Protein AF-0000000065871573 (afdb_homodimer)

Nearest PDB structures (foldseek):
  6hde-assembly1_A  TM=9.403E-01  e=5.124E-16  Escherichia coli K-12
  6hde-assembly1_B  TM=9.091E-01  e=3.292E-16  Escherichia coli K-12
  6hde-assembly1_C  TM=9.419E-01  e=2.158E-15  Escherichia coli K-12
  4lhr-assembly1_A  TM=9.649E-01  e=9.088E-15  Burkholderia thailandensis E264
  1rnj-assembly1_A  TM=9.183E-01  e=3.007E-15  Escherichia coli

Structure (mmCIF, N/CA/C/O backbone):
data_AF-0000000065871573-model_v1
#
loop_
_entity.id
_entity.type
_entity.pdbx_description
1 polymer "Deoxyuridine 5'-triphosphate nucleotidohydrolase"
#
loop_
_atom_site.group_PDB
_atom_site.id
_atom_site.type_symbol
_atom_site.label_atom_id
_atom_site.label_alt_id
_atom_site.label_comp_id
_atom_site.label_asym_id
_atom_site.label_entity_id
_atom_site.label_seq_id
_atom_site.pdbx_PDB_ins_code
_atom_site.Cartn_x
_atom_site.Cartn_y
_atom_site.Cartn_z
_atom_site.occupancy
_atom_site.B_iso_or_equiv
_atom_site.auth_seq_id
_atom_site.auth_comp_id
_atom_site.auth_asym_id
_atom_site.auth_atom_id
_atom_site.pdbx_PDB_model_num
ATOM 1 N N . MET A 1 1 ? 20.734 -1.243 -9.523 1 60.12 1 MET A N 1
ATOM 2 C CA . MET A 1 1 ? 19.328 -1.447 -9.195 1 60.12 1 MET A CA 1
ATOM 3 C C . MET A 1 1 ? 19.094 -2.85 -8.641 1 60.12 1 MET A C 1
ATOM 5 O O . MET A 1 1 ? 19.734 -3.807 -9.078 1 60.12 1 MET A O 1
ATOM 9 N N . ASN A 1 2 ? 18.719 -3.055 -7.324 1 80.81 2 ASN A N 1
ATOM 10 C CA . ASN A 1 2 ? 18.766 -4.352 -6.66 1 80.81 2 ASN A CA 1
ATOM 11 C C . ASN A 1 2 ? 17.594 -5.238 -7.082 1 80.81 2 ASN A C 1
ATOM 13 O O . ASN A 1 2 ? 16.453 -4.973 -6.727 1 80.81 2 ASN A O 1
ATOM 17 N N . SER A 1 3 ? 17.859 -6.078 -8.148 1 90.5 3 SER A N 1
ATOM 18 C CA . SER A 1 3 ? 16.906 -7.074 -8.617 1 90.5 3 SER A CA 1
ATOM 19 C C . SER A 1 3 ? 17.031 -8.375 -7.836 1 90.5 3 SER A C 1
ATOM 21 O O . SER A 1 3 ? 18.094 -8.672 -7.285 1 90.5 3 SER A O 1
ATOM 23 N N . ILE A 1 4 ? 15.938 -9.07 -7.754 1 92.31 4 ILE A N 1
ATOM 24 C CA . ILE A 1 4 ? 15.938 -10.375 -7.102 1 92.31 4 ILE A CA 1
ATOM 25 C C . ILE A 1 4 ? 15.242 -11.398 -7.992 1 92.31 4 ILE A C 1
ATOM 27 O O . ILE A 1 4 ? 14.328 -11.055 -8.75 1 92.31 4 ILE A O 1
ATOM 31 N N . LYS A 1 5 ? 15.648 -12.602 -7.875 1 93 5 LYS A N 1
ATOM 32 C CA . LYS A 1 5 ? 14.984 -13.695 -8.578 1 93 5 LYS A CA 1
ATOM 33 C C . LYS A 1 5 ? 13.82 -14.25 -7.762 1 93 5 LYS A C 1
ATOM 35 O O . LYS A 1 5 ? 13.984 -14.57 -6.582 1 93 5 LYS A O 1
ATOM 40 N N . VAL A 1 6 ? 12.711 -14.305 -8.375 1 93.94 6 VAL A N 1
ATOM 41 C CA . VAL A 1 6 ? 11.523 -14.852 -7.727 1 93.94 6 VAL A CA 1
ATOM 42 C C . VAL A 1 6 ? 10.961 -16 -8.562 1 93.94 6 VAL A C 1
ATOM 44 O O . VAL A 1 6 ? 10.641 -15.82 -9.742 1 93.94 6 VAL A O 1
ATOM 47 N N . LYS A 1 7 ? 10.852 -17.125 -7.918 1 93.25 7 LYS A N 1
ATOM 48 C CA . LYS A 1 7 ? 10.188 -18.25 -8.578 1 93.25 7 LYS A CA 1
ATOM 49 C C . LYS A 1 7 ? 8.672 -18.141 -8.445 1 93.25 7 LYS A C 1
ATOM 51 O O . LYS A 1 7 ? 8.156 -17.797 -7.387 1 93.25 7 LYS A O 1
ATOM 56 N N . ILE A 1 8 ? 8.008 -18.438 -9.555 1 92.25 8 ILE A N 1
ATOM 57 C CA . ILE A 1 8 ? 6.551 -18.391 -9.562 1 92.25 8 ILE A CA 1
ATOM 58 C C . ILE A 1 8 ? 5.988 -19.719 -10.055 1 92.25 8 ILE A C 1
ATOM 60 O O . ILE A 1 8 ? 6.516 -20.297 -11.008 1 92.25 8 ILE A O 1
ATOM 64 N N . ALA A 1 9 ? 5.035 -20.156 -9.352 1 88.62 9 ALA A N 1
ATOM 65 C CA . ALA A 1 9 ? 4.285 -21.328 -9.789 1 88.62 9 ALA A CA 1
ATOM 66 C C . ALA A 1 9 ? 2.801 -21 -9.938 1 88.62 9 ALA A C 1
ATOM 68 O O . ALA A 1 9 ? 2.23 -20.281 -9.117 1 88.62 9 ALA A O 1
ATOM 69 N N . TYR A 1 10 ? 2.242 -21.547 -10.984 1 86.69 10 TYR A N 1
ATOM 70 C CA . TYR A 1 10 ? 0.801 -21.438 -11.18 1 86.69 10 TYR A CA 1
ATOM 71 C C . TYR A 1 10 ? 0.068 -22.547 -10.445 1 86.69 10 TYR A C 1
ATOM 73 O O . TYR A 1 10 ? 0.388 -23.734 -10.617 1 86.69 10 TYR A O 1
ATOM 81 N N . VAL A 1 11 ? -0.836 -22.125 -9.688 1 84.62 11 VAL A N 1
ATOM 82 C CA . VAL A 1 11 ? -1.558 -23.109 -8.891 1 84.62 11 VAL A CA 1
ATOM 83 C C . VAL A 1 11 ? -2.766 -23.625 -9.664 1 84.62 11 VAL A C 1
ATOM 85 O O . VAL A 1 11 ? -3.211 -24.75 -9.461 1 84.62 11 VAL A O 1
ATOM 88 N N . ARG A 1 12 ? -3.262 -22.734 -10.477 1 80.56 12 ARG A N 1
ATOM 89 C CA . ARG A 1 12 ? -4.383 -23.156 -11.312 1 80.56 12 ARG A CA 1
ATOM 90 C C . ARG A 1 12 ? -3.893 -23.781 -12.617 1 80.56 12 ARG A C 1
ATOM 92 O O . ARG A 1 12 ? -3.352 -23.078 -13.477 1 80.56 12 ARG A O 1
ATOM 99 N N . LYS A 1 13 ? -4.133 -24.984 -12.82 1 76.56 13 LYS A N 1
ATOM 100 C CA . LYS A 1 13 ? -3.643 -25.734 -13.977 1 76.56 13 LYS A CA 1
ATOM 101 C C . LYS A 1 13 ? -4.602 -25.609 -15.156 1 76.56 13 LYS A C 1
ATOM 103 O O . LYS A 1 13 ? -4.234 -25.891 -16.297 1 76.56 13 LYS A O 1
ATOM 108 N N . ASP A 1 14 ? -5.75 -25.156 -14.914 1 80.69 14 ASP A N 1
ATOM 109 C CA . ASP A 1 14 ? -6.777 -25.094 -15.945 1 80.69 14 ASP A CA 1
ATOM 110 C C . ASP A 1 14 ? -6.723 -23.75 -16.688 1 80.69 14 ASP A C 1
ATOM 112 O O . ASP A 1 14 ? -7.422 -23.562 -17.688 1 80.69 14 ASP A O 1
ATOM 116 N N . LYS A 1 15 ? -5.926 -22.828 -16.234 1 78.19 15 LYS A N 1
ATOM 117 C CA . LYS A 1 15 ? -5.867 -21.5 -16.828 1 78.19 15 LYS A CA 1
ATOM 118 C C . LYS A 1 15 ? -4.449 -21.156 -17.281 1 78.19 15 LYS A C 1
ATOM 120 O O . LYS A 1 15 ? -3.479 -21.688 -16.75 1 78.19 15 LYS A O 1
ATOM 125 N N . ALA A 1 16 ? -4.414 -20.328 -18.344 1 73.25 16 ALA A N 1
ATOM 126 C CA . ALA A 1 16 ? -3.113 -19.875 -18.812 1 73.25 16 ALA A CA 1
ATOM 127 C C . ALA A 1 16 ? -2.447 -18.969 -17.781 1 73.25 16 ALA A C 1
ATOM 129 O O . ALA A 1 16 ? -3.102 -18.094 -17.203 1 73.25 16 ALA A O 1
ATOM 130 N N . PRO A 1 17 ? -1.223 -19.344 -17.547 1 66.44 17 PRO A N 1
ATOM 131 C CA . PRO A 1 17 ? -0.494 -18.531 -16.562 1 66.44 17 PRO A CA 1
ATOM 132 C C . PRO A 1 17 ? -0.313 -17.078 -17.016 1 66.44 17 PRO A C 1
ATOM 134 O O . PRO A 1 17 ? -0.102 -16.828 -18.203 1 66.44 17 PRO A O 1
ATOM 137 N N . LYS A 1 18 ? -0.723 -16.141 -16.188 1 75.81 18 LYS A N 1
ATOM 138 C CA . LYS A 1 18 ? -0.389 -14.742 -16.406 1 75.81 18 LYS A CA 1
ATOM 139 C C . LYS A 1 18 ? 0.657 -14.258 -15.414 1 75.81 18 LYS A C 1
ATOM 141 O O . LYS A 1 18 ? 0.362 -14.094 -14.227 1 75.81 18 LYS A O 1
ATOM 146 N N . LEU A 1 19 ? 1.911 -14.133 -15.898 1 82.12 19 LEU A N 1
ATOM 147 C CA . LEU A 1 19 ? 2.982 -13.672 -15.016 1 82.12 19 LEU A CA 1
ATOM 148 C C . LEU A 1 19 ? 2.764 -12.219 -14.602 1 82.12 19 LEU A C 1
ATOM 150 O O . LEU A 1 19 ? 2.334 -11.398 -15.414 1 82.12 19 LEU A O 1
ATOM 154 N N . PRO A 1 20 ? 3.016 -11.984 -13.383 1 88.06 20 PRO A N 1
ATOM 155 C CA . PRO A 1 20 ? 2.947 -10.57 -13 1 88.06 20 PRO A CA 1
ATOM 156 C C . PRO A 1 20 ? 3.926 -9.703 -13.781 1 88.06 20 PRO A C 1
ATOM 158 O O . PRO A 1 20 ? 5.02 -10.148 -14.125 1 88.06 20 PRO A O 1
ATOM 161 N N . GLN A 1 21 ? 3.477 -8.555 -14.102 1 85.94 21 GLN A N 1
ATOM 162 C CA . GLN A 1 21 ? 4.305 -7.637 -14.867 1 85.94 21 GLN A CA 1
ATOM 163 C C . GLN A 1 21 ? 4.316 -6.246 -14.234 1 85.94 21 GLN A C 1
ATOM 165 O O . GLN A 1 21 ? 3.301 -5.789 -13.711 1 85.94 21 GLN A O 1
ATOM 170 N N . TYR A 1 22 ? 5.527 -5.688 -14.422 1 92.5 22 TYR A N 1
ATOM 171 C CA . TYR A 1 22 ? 5.617 -4.273 -14.07 1 92.5 22 TYR A CA 1
ATOM 172 C C . TYR A 1 22 ? 5.004 -3.402 -15.156 1 92.5 22 TYR A C 1
ATOM 174 O O . TYR A 1 22 ? 5.312 -3.564 -16.344 1 92.5 22 TYR A O 1
ATOM 182 N N . ALA A 1 23 ? 4.164 -2.494 -14.719 1 90.56 23 ALA A N 1
ATOM 183 C CA . ALA A 1 23 ? 3.471 -1.658 -15.695 1 90.56 23 ALA A CA 1
ATOM 184 C C . ALA A 1 23 ? 4.43 -0.677 -16.359 1 90.56 23 ALA A C 1
ATOM 186 O O . ALA A 1 23 ? 4.242 -0.305 -17.516 1 90.56 23 ALA A O 1
ATOM 187 N N . THR A 1 24 ? 5.445 -0.166 -15.672 1 91.38 24 THR A N 1
ATOM 188 C CA . THR A 1 24 ? 6.445 0.775 -16.172 1 91.38 24 THR A CA 1
ATOM 189 C C . THR A 1 24 ? 7.82 0.457 -15.586 1 91.38 24 THR A C 1
ATOM 191 O O . THR A 1 24 ? 7.93 -0.255 -14.586 1 91.38 24 THR A O 1
ATOM 194 N N . PRO A 1 25 ? 8.859 0.921 -16.188 1 89.69 25 PRO A N 1
ATOM 195 C CA . PRO A 1 25 ? 10.219 0.661 -15.703 1 89.69 25 PRO A CA 1
ATOM 196 C C . PRO A 1 25 ? 10.445 1.188 -14.289 1 89.69 25 PRO A C 1
ATOM 198 O O . PRO A 1 25 ? 11.305 0.677 -13.562 1 89.69 25 PRO A O 1
ATOM 201 N N . GLY A 1 26 ? 9.695 2.17 -13.867 1 92.06 26 GLY A N 1
ATOM 202 C CA . GLY A 1 26 ? 9.883 2.764 -12.555 1 92.06 26 GLY A CA 1
ATOM 203 C C . GLY A 1 26 ? 8.867 2.273 -11.531 1 92.06 26 GLY A C 1
ATOM 204 O O . GLY A 1 26 ? 8.844 2.758 -10.398 1 92.06 26 GLY A O 1
ATOM 205 N N . ALA A 1 27 ? 8.062 1.302 -11.938 1 93.12 27 ALA A N 1
ATOM 206 C CA . ALA A 1 27 ? 7.051 0.79 -11.023 1 93.12 27 ALA A CA 1
ATOM 207 C C . ALA A 1 27 ? 7.691 0.122 -9.812 1 93.12 27 ALA A C 1
ATOM 209 O O . ALA A 1 27 ? 8.625 -0.671 -9.953 1 93.12 27 ALA A O 1
ATOM 210 N N . ALA A 1 28 ? 7.188 0.436 -8.672 1 92.94 28 ALA A N 1
ATOM 211 C CA . ALA A 1 28 ? 7.684 -0.165 -7.434 1 92.94 28 ALA A CA 1
ATOM 212 C C . ALA A 1 28 ? 7.164 -1.59 -7.27 1 92.94 28 ALA A C 1
ATOM 214 O O . ALA A 1 28 ? 7.812 -2.426 -6.641 1 92.94 28 ALA A O 1
ATOM 215 N N . GLY A 1 29 ? 5.9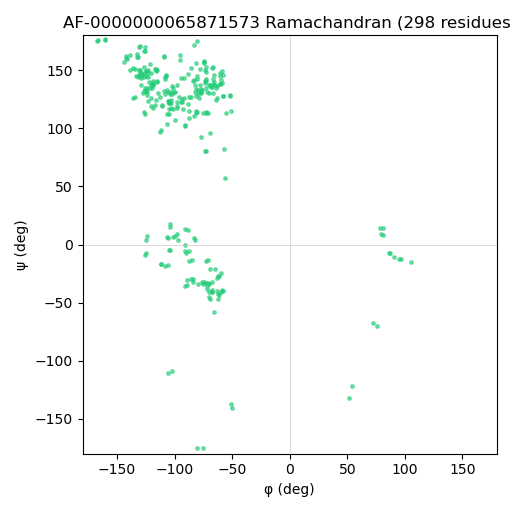77 -1.818 -7.773 1 94.38 29 GLY A N 1
ATOM 216 C CA . GLY A 1 29 ? 5.355 -3.121 -7.59 1 94.38 29 GLY A CA 1
ATOM 217 C C . GLY A 1 29 ? 4.809 -3.709 -8.875 1 94.38 29 GLY A C 1
ATOM 218 O O . GLY A 1 29 ? 4.73 -3.021 -9.898 1 94.38 29 GLY A O 1
ATOM 219 N N . VAL A 1 30 ? 4.426 -4.992 -8.797 1 95.12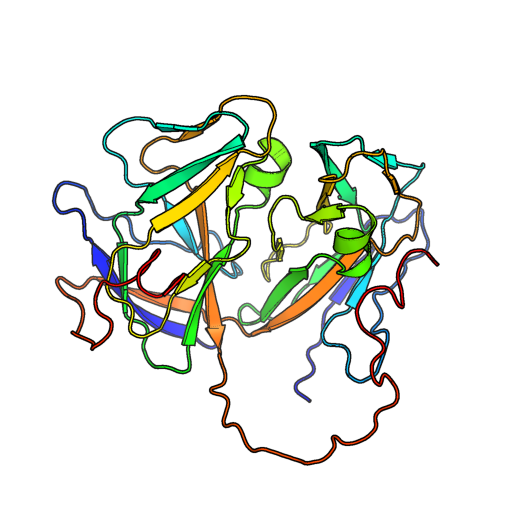 30 VAL A N 1
ATOM 220 C CA . VAL A 1 30 ? 3.814 -5.715 -9.906 1 95.12 30 VAL A CA 1
ATOM 221 C C . VAL A 1 30 ? 2.332 -5.941 -9.625 1 95.12 30 VAL A C 1
ATOM 223 O O . VAL A 1 30 ? 1.946 -6.219 -8.484 1 95.12 30 VAL A O 1
ATOM 226 N N . ASP A 1 31 ? 1.581 -5.875 -10.656 1 94.88 31 ASP A N 1
ATOM 227 C CA . ASP A 1 31 ? 0.141 -6.043 -10.492 1 94.88 31 ASP A CA 1
ATOM 228 C C . ASP A 1 31 ? -0.214 -7.504 -10.227 1 94.88 31 ASP A C 1
ATOM 230 O O . ASP A 1 31 ? 0.365 -8.406 -10.836 1 94.88 31 ASP A O 1
ATOM 234 N N . LEU A 1 32 ? -1.126 -7.707 -9.328 1 95.31 32 LEU A N 1
ATOM 235 C CA . LEU A 1 32 ? -1.752 -9.008 -9.094 1 95.31 32 LEU A CA 1
ATOM 236 C C . LEU A 1 32 ? -3.143 -9.055 -9.719 1 95.31 32 LEU A C 1
ATOM 238 O O . LEU A 1 32 ? -3.965 -8.164 -9.492 1 95.31 32 LEU A O 1
ATOM 242 N N . GLN A 1 33 ? -3.383 -10.07 -10.461 1 94.81 33 GLN A N 1
ATOM 243 C CA . GLN A 1 33 ? -4.648 -10.219 -11.172 1 94.81 33 GLN A CA 1
ATOM 244 C C . GLN A 1 33 ? -5.508 -11.312 -10.531 1 94.81 33 GLN A C 1
ATOM 246 O O . GLN A 1 33 ? -4.988 -12.328 -10.07 1 94.81 33 GLN A O 1
ATOM 251 N N . ALA A 1 34 ? -6.797 -11.07 -10.578 1 95.25 34 ALA A N 1
ATOM 252 C CA . ALA A 1 34 ? -7.742 -12.078 -10.109 1 95.25 34 ALA A CA 1
ATOM 253 C C . ALA A 1 34 ? -7.75 -13.297 -11.023 1 95.25 34 ALA A C 1
ATOM 255 O O . ALA A 1 34 ? -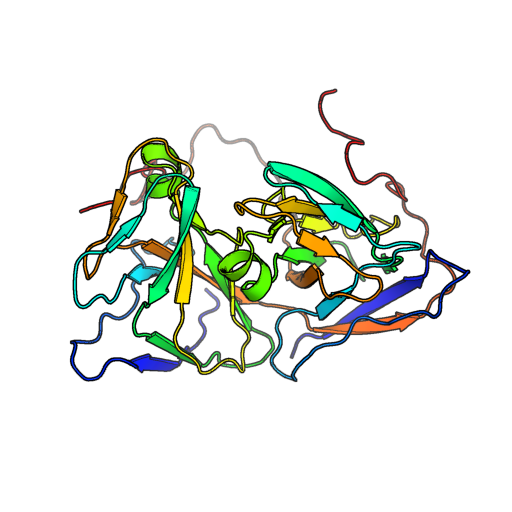7.695 -13.164 -12.25 1 95.25 34 ALA A O 1
ATOM 256 N N . SER A 1 35 ? -7.738 -14.406 -10.438 1 94.06 35 SER A N 1
ATOM 257 C CA . SER A 1 35 ? -7.961 -15.664 -11.141 1 94.06 35 SER A CA 1
ATOM 258 C C . SER A 1 35 ? -9.281 -16.297 -10.719 1 94.06 35 SER A C 1
ATOM 260 O O . SER A 1 35 ? -9.352 -17 -9.703 1 94.06 35 SER A O 1
ATOM 262 N N . LEU A 1 36 ? -10.281 -16.078 -11.531 1 94.31 36 LEU A N 1
ATOM 263 C CA . LEU A 1 36 ? -11.641 -16.453 -11.164 1 94.31 36 LEU A CA 1
ATOM 264 C C . LEU A 1 36 ? -12.289 -17.297 -12.258 1 94.31 36 LEU A C 1
ATOM 266 O O . LEU A 1 36 ? -12 -17.109 -13.438 1 94.31 36 LEU A O 1
ATOM 270 N N . ASP A 1 37 ? -13.156 -18.203 -11.797 1 94.31 37 ASP A N 1
ATOM 271 C CA . ASP A 1 37 ? -13.938 -19 -12.742 1 94.31 37 ASP A CA 1
ATOM 272 C C . ASP A 1 37 ? -15.211 -18.25 -13.156 1 94.31 37 ASP A C 1
ATOM 274 O O . ASP A 1 37 ? -15.734 -18.469 -14.25 1 94.31 37 ASP A O 1
ATOM 278 N N . GLN A 1 38 ? -15.727 -17.453 -12.328 1 95.56 38 GLN A N 1
ATOM 279 C CA . GLN A 1 38 ? -16.891 -16.625 -12.562 1 95.56 38 GLN A CA 1
ATOM 280 C C . GLN A 1 38 ? -16.734 -15.242 -11.922 1 95.56 38 GLN A C 1
ATOM 282 O O . GLN A 1 38 ? -15.891 -15.07 -11.031 1 95.56 38 GLN A O 1
ATOM 287 N N . GLU A 1 39 ? -17.531 -14.352 -12.445 1 97.5 39 GLU A N 1
ATOM 288 C CA . GLU A 1 39 ? -17.5 -13.016 -11.859 1 97.5 39 GLU A CA 1
ATOM 289 C C . GLU A 1 39 ? -17.828 -13.055 -10.375 1 97.5 39 GLU A C 1
ATOM 291 O O . GLU A 1 39 ? -18.625 -13.891 -9.93 1 97.5 39 GLU A O 1
ATOM 296 N N . LEU A 1 40 ? -17.188 -12.156 -9.648 1 97.62 40 LEU A N 1
ATOM 297 C CA . LEU A 1 40 ? -17.406 -12.062 -8.211 1 97.62 40 LEU A CA 1
ATOM 298 C C . LEU A 1 40 ? -17.922 -10.68 -7.828 1 97.62 40 LEU A C 1
ATOM 300 O O . LEU A 1 40 ? -17.266 -9.672 -8.109 1 97.62 40 LEU A O 1
ATOM 304 N N . THR A 1 41 ? -19.062 -10.617 -7.266 1 98.38 41 THR A N 1
ATOM 305 C CA . THR A 1 41 ? -19.609 -9.359 -6.77 1 98.38 41 THR A CA 1
ATOM 306 C C . THR A 1 41 ? -19.281 -9.172 -5.293 1 98.38 41 THR A C 1
ATOM 308 O O . THR A 1 41 ? -19.531 -10.07 -4.48 1 98.38 41 THR A O 1
ATOM 311 N N . ILE A 1 42 ? -18.672 -8.078 -4.984 1 98.06 42 ILE A N 1
ATOM 312 C CA . ILE A 1 42 ? -18.375 -7.727 -3.602 1 98.06 42 ILE A CA 1
ATOM 313 C C . ILE A 1 42 ? -19.328 -6.629 -3.127 1 98.06 42 ILE A C 1
ATOM 315 O O . ILE A 1 42 ? -19.234 -5.484 -3.58 1 98.06 42 ILE A O 1
ATOM 319 N N . GLU A 1 43 ? -20.219 -6.945 -2.182 1 98.12 43 GLU A N 1
ATOM 320 C CA . GLU A 1 43 ? -21.172 -5.977 -1.661 1 98.12 43 GLU A CA 1
ATOM 321 C C . GLU A 1 43 ? -20.5 -4.98 -0.723 1 98.12 43 GLU A C 1
ATOM 323 O O . GLU A 1 43 ? -19.438 -5.262 -0.168 1 98.12 43 GLU A O 1
ATOM 328 N N . PRO A 1 44 ? -21.156 -3.793 -0.592 1 96.81 44 PRO A N 1
ATOM 329 C CA . PRO A 1 44 ? -20.609 -2.852 0.392 1 96.81 44 PRO A CA 1
ATOM 330 C C . PRO A 1 44 ? -20.406 -3.486 1.766 1 96.81 44 PRO A C 1
ATOM 332 O O . PRO A 1 44 ? -21.312 -4.156 2.279 1 96.81 44 PRO A O 1
ATOM 335 N N . GLY A 1 45 ? -19.188 -3.318 2.297 1 96.06 45 GLY A N 1
ATOM 336 C CA . GLY A 1 45 ? -18.891 -3.836 3.621 1 96.06 45 GLY A CA 1
ATOM 337 C C . GLY A 1 45 ? -18.438 -5.285 3.607 1 96.06 45 GLY A C 1
ATOM 338 O O . GLY A 1 45 ? -18 -5.812 4.629 1 96.06 45 GLY A O 1
ATOM 339 N N . GLN A 1 46 ? -18.484 -5.965 2.529 1 97.5 46 GLN A N 1
ATOM 340 C CA . GLN A 1 46 ? -18.156 -7.383 2.428 1 97.5 46 GLN A CA 1
ATOM 341 C C . GLN A 1 46 ? -16.641 -7.59 2.283 1 97.5 46 GLN A C 1
ATOM 343 O O . GLN A 1 46 ? -15.977 -6.832 1.58 1 97.5 46 GLN A O 1
ATOM 348 N N . ILE A 1 47 ? -16.172 -8.594 2.912 1 96.69 47 ILE A N 1
ATOM 349 C CA . ILE A 1 47 ? -14.789 -9.039 2.768 1 96.69 47 ILE A CA 1
ATOM 350 C C . ILE A 1 47 ? -14.758 -10.359 1.996 1 96.69 47 ILE A C 1
ATOM 352 O O . ILE A 1 47 ? -15.508 -11.289 2.307 1 96.69 47 ILE A O 1
ATOM 356 N N . VAL A 1 48 ? -13.898 -10.414 1.017 1 96.69 48 VAL A N 1
ATOM 357 C CA . VAL A 1 48 ? -13.75 -11.641 0.235 1 96.69 48 VAL A CA 1
ATOM 358 C C . VAL A 1 48 ? -12.266 -11.93 0.016 1 96.69 48 VAL A C 1
ATOM 360 O O . VAL A 1 48 ? -11.445 -11.016 0.004 1 96.69 48 VAL A O 1
ATOM 363 N N . LYS A 1 49 ? -11.953 -13.195 -0.137 1 96.69 49 LYS A N 1
ATOM 364 C CA . LYS A 1 49 ? -10.625 -13.633 -0.564 1 96.69 49 LYS A CA 1
ATOM 365 C C . LYS A 1 49 ? -10.602 -13.93 -2.061 1 96.69 49 LYS A C 1
ATOM 367 O O . LYS A 1 49 ? -11.312 -14.82 -2.533 1 96.69 49 LYS A O 1
ATOM 372 N N . ILE A 1 50 ? -9.789 -13.156 -2.748 1 96.19 50 ILE A N 1
ATOM 373 C CA . ILE A 1 50 ? -9.711 -13.336 -4.191 1 96.19 50 ILE A CA 1
ATOM 374 C C . ILE A 1 50 ? -8.43 -14.086 -4.555 1 96.19 50 ILE A C 1
ATOM 376 O O . ILE A 1 50 ? -7.328 -13.617 -4.254 1 96.19 50 ILE A O 1
ATOM 380 N N . PRO A 1 51 ? -8.586 -15.188 -5.191 1 94.62 51 PRO A N 1
ATOM 381 C CA . PRO A 1 51 ? -7.391 -15.922 -5.605 1 94.62 51 PRO A CA 1
ATOM 382 C C . PRO A 1 51 ? -6.676 -15.266 -6.785 1 94.62 51 PRO A C 1
ATOM 384 O O . PRO A 1 51 ? -7.32 -14.641 -7.633 1 94.62 51 PRO A O 1
ATOM 387 N N . THR A 1 52 ? -5.383 -15.43 -6.859 1 93.94 52 THR A N 1
ATOM 388 C CA . THR A 1 52 ? -4.598 -14.906 -7.973 1 93.94 52 THR A CA 1
ATOM 389 C C . THR A 1 52 ? -4.125 -16.047 -8.883 1 93.94 52 THR A C 1
ATOM 391 O O . THR A 1 52 ? -3.68 -15.797 -10.008 1 93.94 52 THR A O 1
ATOM 394 N N . GLY A 1 53 ? -4.172 -17.266 -8.273 1 92.19 53 GLY A N 1
ATOM 395 C CA . GLY A 1 53 ? -3.67 -18.406 -9.016 1 92.19 53 GLY A CA 1
ATOM 396 C C . GLY A 1 53 ? -2.158 -18.531 -8.977 1 92.19 53 GLY A C 1
ATOM 397 O O . GLY A 1 53 ? -1.581 -19.375 -9.672 1 92.19 53 GLY A O 1
ATOM 398 N N . LEU A 1 54 ? -1.457 -17.734 -8.172 1 92.25 54 LEU A N 1
ATOM 399 C CA . LEU A 1 54 ? 0.001 -17.688 -8.156 1 92.25 54 LEU A CA 1
ATOM 400 C C . LEU A 1 54 ? 0.542 -18.094 -6.789 1 92.25 54 LEU A C 1
ATOM 402 O O . LEU A 1 54 ? -0.025 -17.719 -5.762 1 92.25 54 LEU A O 1
ATOM 406 N N . ALA A 1 55 ? 1.578 -18.812 -6.785 1 93.44 55 ALA A N 1
ATOM 407 C CA . ALA A 1 55 ? 2.449 -19.031 -5.637 1 93.44 55 ALA A CA 1
ATOM 408 C C . ALA A 1 55 ? 3.885 -18.625 -5.945 1 93.44 55 ALA A C 1
ATOM 410 O O . ALA A 1 55 ? 4.348 -18.766 -7.078 1 93.44 55 ALA A O 1
ATOM 411 N N . ILE A 1 56 ? 4.57 -18.141 -4.914 1 94.12 56 ILE A N 1
ATOM 412 C CA . ILE A 1 56 ? 5.914 -17.656 -5.211 1 94.12 56 ILE A CA 1
ATOM 413 C C . ILE A 1 56 ? 6.902 -18.219 -4.191 1 94.12 56 ILE A C 1
ATOM 415 O O . ILE A 1 56 ? 6.504 -18.688 -3.125 1 94.12 56 ILE A O 1
ATOM 419 N N . GLU A 1 57 ? 8.125 -18.156 -4.59 1 94.06 57 GLU A N 1
ATOM 420 C CA . GLU A 1 57 ? 9.281 -18.469 -3.758 1 94.06 57 GLU A CA 1
ATOM 421 C C . GLU A 1 57 ? 10.289 -17.312 -3.766 1 94.06 57 GLU A C 1
ATOM 423 O O . GLU A 1 57 ? 10.859 -17 -4.809 1 94.06 57 GLU A O 1
ATOM 428 N N . LEU A 1 58 ? 10.43 -16.734 -2.654 1 94.06 58 LEU A N 1
ATOM 429 C CA . LEU A 1 58 ? 11.391 -15.641 -2.514 1 94.06 58 LEU A CA 1
ATOM 430 C C . LEU A 1 58 ? 12.805 -16.188 -2.316 1 94.06 58 LEU A C 1
ATOM 432 O O . LEU A 1 58 ? 12.977 -17.312 -1.836 1 94.06 58 LEU A O 1
ATOM 436 N N . PRO A 1 59 ? 13.812 -15.477 -2.627 1 93.38 59 PRO A N 1
ATOM 437 C CA . PRO A 1 59 ? 15.172 -16 -2.684 1 93.38 59 PRO A CA 1
ATOM 438 C C . PRO A 1 59 ? 15.75 -16.312 -1.301 1 93.38 59 PRO A C 1
ATOM 440 O O . PRO A 1 59 ? 16.609 -17.188 -1.16 1 93.38 59 PRO A O 1
ATOM 443 N N . HIS A 1 60 ? 15.375 -15.539 -0.272 1 92.5 60 HIS A N 1
ATOM 444 C CA . HIS A 1 60 ? 15.891 -15.766 1.073 1 92.5 60 HIS A CA 1
ATOM 445 C C . HIS A 1 60 ? 15.086 -14.984 2.109 1 92.5 60 HIS A C 1
ATOM 447 O O . HIS A 1 60 ? 14.211 -14.195 1.755 1 92.5 60 HIS A O 1
ATOM 453 N N . ALA A 1 61 ? 15.414 -15.172 3.33 1 91.56 61 ALA A N 1
ATOM 454 C CA . ALA A 1 61 ? 14.625 -14.648 4.445 1 91.56 61 ALA A CA 1
ATOM 455 C C . ALA A 1 61 ? 14.781 -13.141 4.562 1 91.56 61 ALA A C 1
ATOM 457 O O . ALA A 1 61 ? 14.016 -12.484 5.273 1 91.56 61 ALA A O 1
ATOM 458 N N . GLY A 1 62 ? 15.695 -12.555 3.941 1 93.38 62 GLY A N 1
ATOM 459 C CA . GLY A 1 62 ? 15.922 -11.117 4.004 1 93.38 62 GLY A CA 1
ATOM 460 C C . GLY A 1 62 ? 15.016 -10.336 3.068 1 93.38 62 GLY A C 1
ATOM 461 O O . GLY A 1 62 ? 15.164 -9.117 2.934 1 93.38 62 GLY A O 1
ATOM 462 N N . VAL A 1 63 ? 14.109 -11.031 2.4 1 94.81 63 VAL A N 1
ATOM 463 C CA . VAL A 1 63 ? 13.172 -10.406 1.475 1 94.81 63 VAL A CA 1
ATOM 464 C C . VAL A 1 63 ? 11.734 -10.766 1.865 1 94.81 63 VAL A C 1
ATOM 466 O O . VAL A 1 63 ? 11.445 -11.93 2.166 1 94.81 63 VAL A O 1
ATOM 469 N N . GLY A 1 64 ? 10.891 -9.789 1.917 1 95.69 64 GLY A N 1
ATOM 470 C CA . GLY A 1 64 ? 9.453 -9.992 2.014 1 95.69 64 GLY A CA 1
ATOM 471 C C . GLY A 1 64 ? 8.695 -9.461 0.811 1 95.69 64 GLY A C 1
ATOM 472 O O . GLY A 1 64 ? 9.164 -8.547 0.129 1 95.69 64 GLY A O 1
ATOM 473 N N . ALA A 1 65 ? 7.59 -10.117 0.531 1 96.44 65 ALA A N 1
ATOM 474 C CA . ALA A 1 65 ? 6.629 -9.555 -0.418 1 96.44 65 ALA A CA 1
ATOM 475 C C . ALA A 1 65 ? 5.449 -8.914 0.307 1 96.44 65 ALA A C 1
ATOM 477 O O . ALA A 1 65 ? 4.93 -9.477 1.276 1 96.44 65 ALA A O 1
ATOM 478 N N . PHE A 1 66 ? 5.121 -7.789 -0.139 1 97.31 66 PHE A N 1
ATOM 479 C CA . PHE A 1 66 ? 4.059 -7.004 0.473 1 97.31 66 PHE A CA 1
ATOM 480 C C . PHE A 1 66 ? 2.992 -6.641 -0.555 1 97.31 66 PHE A C 1
ATOM 482 O O . PHE A 1 66 ? 3.312 -6.207 -1.663 1 97.31 66 PHE A O 1
ATOM 489 N N . VAL A 1 67 ? 1.756 -6.879 -0.196 1 97.12 67 VAL A N 1
ATOM 490 C CA . VAL A 1 67 ? 0.634 -6.66 -1.104 1 97.12 67 VAL A CA 1
ATOM 491 C C . VAL A 1 67 ? -0.111 -5.387 -0.705 1 97.12 67 VAL A C 1
ATOM 493 O O . VAL A 1 67 ? -0.544 -5.246 0.442 1 97.12 67 VAL A O 1
ATOM 496 N N . PHE A 1 68 ? -0.222 -4.461 -1.665 1 97.5 68 PHE A N 1
ATOM 497 C CA . PHE A 1 68 ? -0.866 -3.172 -1.456 1 97.5 68 PHE A CA 1
ATOM 498 C C . PHE A 1 68 ? -2.098 -3.031 -2.344 1 97.5 68 PHE A C 1
ATOM 500 O O . PHE A 1 68 ? -2.156 -3.609 -3.43 1 97.5 68 PHE A O 1
ATOM 507 N N . ALA A 1 69 ? -3.018 -2.248 -1.817 1 96.44 69 ALA A N 1
ATOM 508 C CA . ALA A 1 69 ? -4.172 -1.896 -2.639 1 96.44 69 ALA A CA 1
ATOM 509 C C . ALA A 1 69 ? -3.764 -1.008 -3.811 1 96.44 69 ALA A C 1
ATOM 511 O O . ALA A 1 69 ? -2.734 -0.331 -3.752 1 96.44 69 ALA A O 1
ATOM 512 N N . ARG A 1 70 ? -4.566 -1.117 -4.914 1 93.69 70 ARG A N 1
ATOM 513 C CA . ARG A 1 70 ? -4.43 -0.134 -5.984 1 93.69 70 ARG A CA 1
ATOM 514 C C . ARG A 1 70 ? -5.133 1.171 -5.621 1 93.69 70 ARG A C 1
ATOM 516 O O . ARG A 1 70 ? -6.344 1.187 -5.383 1 93.69 70 ARG A O 1
ATOM 523 N N . SER A 1 71 ? -4.43 2.174 -5.699 1 93.06 71 SER A N 1
ATOM 524 C CA . SER A 1 71 ? -4.977 3.461 -5.285 1 93.06 71 SER A CA 1
ATOM 525 C C . SER A 1 71 ? -6.227 3.812 -6.082 1 93.06 71 SER A C 1
ATOM 527 O O . SER A 1 71 ? -7.188 4.359 -5.535 1 93.06 71 SER A O 1
ATOM 529 N N . GLY A 1 72 ? -6.246 3.529 -7.367 1 92.56 72 GLY A N 1
ATOM 530 C CA . GLY A 1 72 ? -7.387 3.828 -8.219 1 92.56 7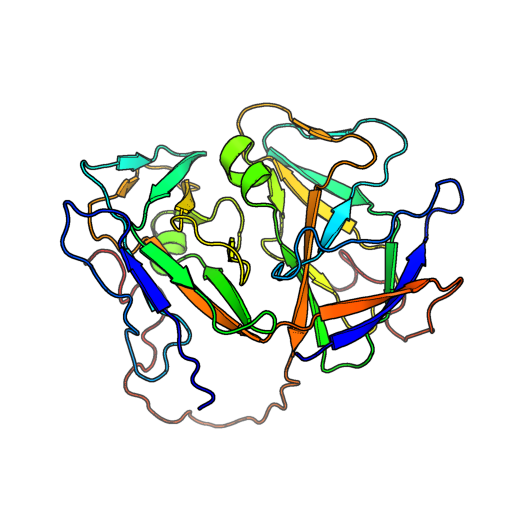2 GLY A CA 1
ATOM 531 C C . GLY A 1 72 ? -8.648 3.105 -7.797 1 92.56 72 GLY A C 1
ATOM 532 O O . GLY A 1 72 ? -9.727 3.705 -7.75 1 92.56 72 GLY A O 1
ATOM 533 N N . LEU A 1 73 ? -8.555 1.853 -7.461 1 93.75 73 LEU A N 1
ATOM 534 C CA . LEU A 1 73 ? -9.703 1.065 -7.016 1 93.75 73 LEU A CA 1
ATOM 535 C C . LEU A 1 73 ? -10.211 1.56 -5.664 1 93.75 73 LEU A C 1
ATOM 537 O O . LEU A 1 73 ? -11.422 1.635 -5.441 1 93.75 73 LEU A O 1
ATOM 541 N N . ALA A 1 74 ? -9.273 1.876 -4.805 1 93.94 74 ALA A N 1
ATOM 542 C CA . ALA A 1 74 ? -9.633 2.326 -3.465 1 93.94 74 ALA A CA 1
ATOM 543 C C . ALA A 1 74 ? -10.289 3.705 -3.506 1 93.94 74 ALA A C 1
ATOM 545 O O . ALA A 1 74 ? -11.32 3.932 -2.869 1 93.94 74 ALA A O 1
ATOM 546 N N . SER A 1 75 ? -9.695 4.648 -4.246 1 93.81 75 SER A N 1
ATOM 547 C CA . SER A 1 75 ? -10.18 6.023 -4.246 1 93.81 75 SER A CA 1
ATOM 548 C C . SER A 1 75 ? -11.492 6.148 -5.008 1 93.81 75 SER A C 1
ATOM 550 O O . SER A 1 75 ? -12.359 6.938 -4.637 1 93.81 75 SER A O 1
ATOM 552 N N . LYS A 1 76 ? -11.688 5.332 -6.078 1 93.81 76 LYS A N 1
ATOM 553 C CA . LYS A 1 76 ? -12.859 5.465 -6.941 1 93.81 76 LYS A CA 1
ATOM 554 C C . LYS A 1 76 ? -14.008 4.586 -6.453 1 93.81 76 LYS A C 1
ATOM 556 O O . LYS A 1 76 ? -15.172 4.988 -6.512 1 93.81 76 LYS A O 1
ATOM 561 N N . TYR A 1 77 ? -13.625 3.367 -5.914 1 94.5 77 TYR A N 1
ATOM 562 C CA . TYR A 1 77 ? -14.672 2.389 -5.652 1 94.5 77 TYR A CA 1
ATOM 563 C C . TYR A 1 77 ? -14.648 1.935 -4.199 1 94.5 77 TYR A C 1
ATOM 565 O O . TYR A 1 77 ? -15.516 1.178 -3.764 1 94.5 77 TYR A O 1
ATOM 573 N N . GLY A 1 78 ? -13.664 2.332 -3.43 1 95.56 78 GLY A N 1
ATOM 574 C CA . GLY A 1 78 ? -13.547 1.943 -2.033 1 95.56 78 GLY A CA 1
ATOM 575 C C . GLY A 1 78 ? -13.016 0.535 -1.847 1 95.56 78 GLY A C 1
ATOM 576 O O . GLY A 1 78 ? -13.156 -0.049 -0.77 1 95.56 78 GLY A O 1
ATOM 577 N N . LEU A 1 79 ? -12.469 -0.017 -2.904 1 95.81 79 LEU A N 1
ATOM 578 C CA . LEU A 1 79 ? -11.914 -1.363 -2.807 1 95.81 79 LEU A CA 1
ATOM 579 C C . LEU A 1 79 ? -10.516 -1.333 -2.201 1 95.81 79 LEU A C 1
ATOM 581 O O . LEU A 1 79 ? -9.594 -0.782 -2.797 1 95.81 79 LEU A O 1
ATOM 585 N N . ALA A 1 80 ? -10.375 -1.872 -1.04 1 95.88 80 ALA A N 1
ATOM 586 C CA . ALA A 1 80 ? -9.109 -1.895 -0.303 1 95.88 80 ALA A CA 1
ATOM 587 C C . ALA A 1 80 ? -8.781 -3.305 0.178 1 95.88 80 ALA A C 1
ATOM 589 O O . ALA A 1 80 ? -9.562 -4.238 -0.037 1 95.88 80 ALA A O 1
ATOM 590 N N . LEU A 1 81 ? -7.609 -3.434 0.668 1 96 81 LEU A N 1
ATOM 591 C CA . LEU A 1 81 ? -7.301 -4.688 1.35 1 96 81 LEU A CA 1
ATOM 592 C C . LEU A 1 81 ? -7.859 -4.684 2.768 1 96 81 LEU A C 1
ATOM 594 O O . LEU A 1 81 ? -7.688 -3.713 3.508 1 96 81 LEU A O 1
ATOM 598 N N . ALA A 1 82 ? -8.5 -5.734 3.143 1 93.5 82 ALA A N 1
ATOM 599 C CA . ALA A 1 82 ? -9.125 -5.828 4.461 1 93.5 82 ALA A CA 1
ATOM 600 C C . ALA A 1 82 ? -8.078 -5.746 5.57 1 93.5 82 ALA A C 1
ATOM 602 O O . ALA A 1 82 ? -8.367 -5.27 6.668 1 93.5 82 ALA A O 1
ATOM 603 N N . ASN A 1 83 ? -6.898 -6.168 5.207 1 89.06 83 ASN A N 1
ATOM 604 C CA . ASN A 1 83 ? -5.832 -6.172 6.203 1 89.06 83 ASN A CA 1
ATOM 605 C C . ASN A 1 83 ? -4.859 -5.012 5.988 1 89.06 83 ASN A C 1
ATOM 607 O O . ASN A 1 83 ? -3.756 -5.016 6.535 1 89.06 83 ASN A O 1
ATOM 611 N N . GLY A 1 84 ? -5.191 -4.02 5.266 1 92.19 84 GLY A N 1
ATOM 612 C CA . GLY A 1 84 ? -4.336 -2.873 4.996 1 92.19 84 GLY A CA 1
ATOM 613 C C . GLY A 1 84 ? -3.195 -3.188 4.051 1 92.19 84 GLY A C 1
ATOM 614 O O . GLY A 1 84 ? -3.203 -2.758 2.895 1 92.19 84 GLY A O 1
ATOM 615 N N . VAL A 1 85 ? -2.26 -4.031 4.57 1 95 85 VAL A N 1
ATOM 616 C CA . VAL A 1 85 ? -1.131 -4.516 3.787 1 95 85 VAL A CA 1
ATOM 617 C C . VAL A 1 85 ? -0.941 -6.012 4.027 1 95 85 VAL A C 1
ATOM 619 O O . VAL A 1 85 ? -0.928 -6.469 5.172 1 95 85 VAL A O 1
ATOM 622 N N . GLY A 1 86 ? -0.911 -6.742 2.922 1 94.44 86 GLY A N 1
ATOM 623 C CA . GLY A 1 86 ? -0.58 -8.148 3.055 1 94.44 86 GLY A CA 1
ATOM 624 C C . GLY A 1 86 ? 0.911 -8.406 3.178 1 94.44 86 GLY A C 1
ATOM 625 O O . GLY A 1 86 ? 1.717 -7.723 2.541 1 94.44 86 GLY A O 1
ATOM 626 N N . VAL A 1 87 ? 1.218 -9.414 3.977 1 93.69 87 VAL A N 1
ATOM 627 C CA . VAL A 1 87 ? 2.611 -9.82 4.129 1 93.69 87 VAL A CA 1
ATOM 628 C C . VAL A 1 87 ? 2.773 -11.281 3.705 1 93.69 87 VAL A C 1
ATOM 630 O O . VAL A 1 87 ? 2.037 -12.148 4.168 1 93.69 87 VAL A O 1
ATOM 633 N N . ILE A 1 88 ? 3.68 -11.484 2.814 1 93.31 88 ILE A N 1
ATOM 634 C CA . ILE A 1 88 ? 4.012 -12.836 2.365 1 93.31 88 ILE A CA 1
ATOM 635 C C . ILE A 1 88 ? 5.414 -13.211 2.844 1 93.31 88 ILE A C 1
ATOM 637 O O . ILE A 1 88 ? 6.398 -12.586 2.436 1 93.31 88 ILE A O 1
ATOM 641 N N . ASP A 1 89 ? 5.441 -14.227 3.611 1 91.62 89 ASP A N 1
ATOM 642 C CA . ASP A 1 89 ? 6.699 -14.719 4.164 1 91.62 89 ASP A CA 1
ATOM 643 C C . ASP A 1 89 ? 7.539 -15.414 3.096 1 91.62 89 ASP A C 1
ATOM 645 O O . ASP A 1 89 ? 6.996 -15.977 2.145 1 91.62 89 ASP A O 1
ATOM 649 N N . SER A 1 90 ? 8.852 -15.375 3.326 1 92.5 90 SER A N 1
ATOM 650 C CA . SER A 1 90 ? 9.766 -15.969 2.352 1 92.5 90 SER A CA 1
ATOM 651 C C . SER A 1 90 ? 9.562 -17.484 2.258 1 92.5 90 SER A C 1
ATOM 653 O O . SER A 1 90 ? 9.93 -18.094 1.255 1 92.5 90 SER A O 1
ATOM 655 N N . ASP A 1 91 ? 8.969 -18.094 3.295 1 90.25 91 ASP A N 1
ATOM 656 C CA . ASP A 1 91 ? 8.828 -19.547 3.307 1 90.25 91 ASP A CA 1
ATOM 657 C C . ASP A 1 91 ? 7.379 -19.953 3.043 1 90.25 91 ASP A C 1
ATOM 659 O O . ASP A 1 91 ? 7.02 -21.109 3.213 1 90.25 91 ASP A O 1
ATOM 663 N N . TYR A 1 92 ? 6.523 -19 2.715 1 92.81 92 TYR A N 1
ATOM 664 C CA . TYR A 1 92 ? 5.164 -19.328 2.299 1 92.81 92 TYR A CA 1
ATOM 665 C C . TYR A 1 92 ? 5.145 -19.859 0.868 1 92.81 92 TYR A C 1
ATOM 667 O O . TYR A 1 92 ? 5.758 -19.266 -0.025 1 92.81 92 TYR A O 1
ATOM 675 N N . ARG A 1 93 ? 4.434 -20.969 0.661 1 92.81 93 ARG A N 1
ATOM 676 C CA . ARG A 1 93 ? 4.414 -21.609 -0.65 1 92.81 93 ARG A CA 1
ATOM 677 C C . ARG A 1 93 ? 2.986 -21.781 -1.154 1 92.81 93 ARG A C 1
ATOM 679 O O . ARG A 1 93 ? 2.76 -22.422 -2.186 1 92.81 93 ARG A O 1
ATOM 686 N N . GLY A 1 94 ? 2.006 -21.312 -0.475 1 91.81 94 GLY A N 1
ATOM 687 C CA . GLY A 1 94 ? 0.616 -21.406 -0.892 1 91.81 94 GLY A CA 1
ATOM 688 C C . GLY A 1 94 ? 0.231 -20.359 -1.915 1 91.81 94 GLY A C 1
ATOM 689 O O . GLY A 1 94 ? 1.029 -19.469 -2.234 1 91.81 94 GLY A O 1
ATOM 690 N N . GLU A 1 95 ? -0.979 -20.469 -2.389 1 93 95 GLU A N 1
ATOM 691 C CA . GLU A 1 95 ? -1.514 -19.469 -3.316 1 93 95 GLU A CA 1
ATOM 692 C C . GLU A 1 95 ? -1.658 -18.109 -2.641 1 93 95 GLU A C 1
ATOM 694 O O . GLU A 1 95 ? -2.1 -18.031 -1.492 1 93 95 GLU A O 1
ATOM 699 N N . ILE A 1 96 ? -1.266 -17.125 -3.385 1 93.62 96 ILE A N 1
ATOM 700 C CA . ILE A 1 96 ? -1.511 -15.766 -2.914 1 93.62 96 ILE A CA 1
ATOM 701 C C . ILE A 1 96 ? -2.998 -15.445 -3.025 1 93.62 96 ILE A C 1
ATOM 703 O O . ILE A 1 96 ? -3.553 -15.414 -4.125 1 93.62 96 ILE A O 1
ATOM 707 N N . LEU A 1 97 ? -3.574 -15.273 -1.865 1 94.81 97 LEU A N 1
ATOM 708 C CA . LEU A 1 97 ? -4.949 -14.797 -1.76 1 94.81 97 LEU A CA 1
ATOM 709 C C . LEU A 1 97 ? -4.984 -13.352 -1.282 1 94.81 97 LEU A C 1
ATOM 711 O O . LEU A 1 97 ? -4.281 -12.984 -0.34 1 94.81 97 LEU A O 1
ATOM 715 N N . VAL A 1 98 ? -5.785 -12.57 -1.983 1 96.06 98 VAL A N 1
ATOM 716 C CA . VAL A 1 98 ? -5.883 -11.164 -1.604 1 96.06 98 VAL A CA 1
ATOM 717 C C . VAL A 1 98 ? -7.207 -10.922 -0.879 1 96.06 98 VAL A C 1
ATOM 719 O O . VAL A 1 98 ? -8.281 -11.07 -1.465 1 96.06 98 VAL A O 1
ATOM 722 N N . ALA A 1 99 ? -7.152 -10.539 0.37 1 96.38 99 ALA A N 1
ATOM 723 C CA . ALA A 1 99 ? -8.344 -10.18 1.132 1 96.38 99 ALA A CA 1
ATOM 724 C C . ALA A 1 99 ? -8.789 -8.758 0.816 1 96.38 99 ALA A C 1
ATOM 726 O O . ALA A 1 99 ? -8.125 -7.793 1.2 1 96.38 99 ALA A O 1
ATOM 727 N N . VAL A 1 100 ? -9.938 -8.688 0.212 1 97 100 VAL A N 1
ATOM 728 C CA . VAL A 1 100 ? -10.422 -7.391 -0.246 1 97 100 VAL A CA 1
ATOM 729 C C . VAL A 1 100 ? -11.695 -7.023 0.512 1 97 100 VAL A C 1
ATOM 731 O O . VAL A 1 100 ? -12.547 -7.879 0.767 1 97 100 VAL A O 1
ATOM 734 N N . ILE A 1 101 ? -11.773 -5.754 0.849 1 97.31 101 ILE A N 1
ATOM 735 C CA . ILE A 1 101 ? -12.992 -5.207 1.435 1 97.31 101 ILE A CA 1
ATOM 736 C C . ILE A 1 101 ? -13.547 -4.105 0.532 1 97.31 101 ILE A C 1
ATOM 738 O O . ILE A 1 101 ? -12.789 -3.305 -0.019 1 97.31 101 ILE A O 1
ATOM 742 N N . ASN A 1 102 ? -14.844 -4.098 0.352 1 97.62 102 ASN A N 1
ATOM 743 C CA . ASN A 1 102 ? -15.539 -2.992 -0.3 1 97.62 102 ASN A CA 1
ATOM 744 C C . ASN A 1 102 ? -15.992 -1.939 0.71 1 97.62 102 ASN A C 1
ATOM 746 O O . ASN A 1 102 ? -17.016 -2.105 1.366 1 97.62 102 ASN A O 1
ATOM 750 N N . GLN A 1 103 ? -15.273 -0.86 0.757 1 95.56 103 GLN A N 1
ATOM 751 C CA . GLN A 1 103 ? -15.602 0.224 1.677 1 95.56 103 GLN A CA 1
ATOM 752 C C . GLN A 1 103 ? -16.531 1.239 1.02 1 95.56 103 GLN A C 1
ATOM 754 O O . GLN A 1 103 ? -16.891 2.252 1.629 1 95.56 103 GLN A O 1
ATOM 759 N N . GLY A 1 104 ? -16.797 1.072 -0.233 1 94.25 104 GLY A N 1
ATOM 760 C CA . GLY A 1 104 ? -17.688 1.965 -0.969 1 94.25 104 GLY A CA 1
ATOM 761 C C . GLY A 1 104 ? -19.141 1.743 -0.657 1 94.25 104 GLY A C 1
ATOM 762 O O . GLY A 1 104 ? -19.484 0.97 0.24 1 94.25 104 GLY A O 1
ATOM 763 N N . SER A 1 105 ? -20.016 2.486 -1.413 1 94.31 105 SER A N 1
ATOM 764 C CA . SER A 1 105 ? -21.453 2.439 -1.181 1 94.31 105 SER A CA 1
ATOM 765 C C . SER A 1 105 ? -22.156 1.61 -2.248 1 94.31 105 SER A C 1
ATOM 767 O O . SER A 1 105 ? -23.359 1.346 -2.145 1 94.31 105 SER A O 1
ATOM 769 N N . GLU A 1 106 ? -21.469 1.135 -3.27 1 96.62 106 GLU A N 1
ATOM 770 C CA . GLU A 1 106 ? -22.047 0.357 -4.363 1 96.62 106 GLU A CA 1
ATOM 771 C C . GLU A 1 106 ? -21.328 -0.98 -4.523 1 96.62 106 GLU A C 1
ATOM 773 O O . GLU A 1 106 ? -20.141 -1.094 -4.219 1 96.62 106 GLU A O 1
ATOM 778 N N . PRO A 1 107 ? -22.094 -1.966 -4.973 1 98 107 PRO A N 1
ATOM 779 C CA . PRO A 1 107 ? -21.422 -3.23 -5.273 1 98 107 PRO A CA 1
ATOM 780 C C . PRO A 1 107 ? -20.328 -3.078 -6.332 1 98 107 PRO A C 1
ATOM 782 O O . PRO A 1 107 ? -20.422 -2.211 -7.203 1 98 107 PRO A O 1
ATOM 785 N N . PHE A 1 108 ? -19.359 -3.881 -6.215 1 98.12 108 PHE A N 1
ATOM 786 C CA . PHE A 1 108 ? -18.266 -3.908 -7.191 1 98.12 108 PHE A CA 1
ATOM 787 C C . PHE A 1 108 ? -18.109 -5.309 -7.773 1 98.12 108 PHE A C 1
ATOM 789 O O . PHE A 1 108 ? -18.047 -6.289 -7.031 1 98.12 108 PHE A O 1
ATOM 796 N N . VAL A 1 109 ? -17.969 -5.402 -9.062 1 98.44 109 VAL A N 1
ATOM 797 C CA . VAL A 1 109 ? -17.828 -6.695 -9.727 1 98.44 109 VAL A CA 1
ATOM 798 C C . VAL A 1 109 ? -16.391 -6.906 -10.156 1 98.44 109 VAL A C 1
ATOM 800 O O . VAL A 1 109 ? -15.805 -6.07 -10.859 1 98.44 109 VAL A O 1
ATOM 803 N N . VAL A 1 110 ? -15.805 -8 -9.703 1 97.75 110 VAL A N 1
ATOM 804 C CA . VAL A 1 110 ? -14.469 -8.406 -10.125 1 97.75 110 VAL A CA 1
ATOM 805 C C . VAL A 1 110 ? -14.57 -9.5 -11.188 1 97.75 110 VAL A C 1
ATOM 807 O O . VAL A 1 110 ? -15.32 -10.469 -11.023 1 97.75 110 VAL A O 1
ATOM 810 N N . LYS A 1 111 ? -13.844 -9.297 -12.242 1 96.94 111 LYS A N 1
ATOM 811 C CA . LYS A 1 111 ? -13.773 -10.289 -13.312 1 96.94 111 LYS A CA 1
ATOM 812 C C . LYS A 1 111 ? -12.398 -10.961 -13.344 1 96.94 111 LYS A C 1
ATOM 814 O O . LYS A 1 111 ? -11.43 -10.438 -12.797 1 96.94 111 LYS A O 1
ATOM 819 N N . ASP A 1 112 ? -12.383 -12.117 -14.023 1 94.5 112 ASP A N 1
ATOM 820 C CA . ASP A 1 112 ? -11.117 -12.805 -14.234 1 94.5 112 ASP A CA 1
ATOM 821 C C . ASP A 1 112 ? -10.125 -11.914 -14.969 1 94.5 112 ASP A C 1
ATOM 823 O O . ASP A 1 112 ? -10.469 -11.281 -15.969 1 94.5 112 ASP A O 1
ATOM 827 N N . GLY A 1 113 ? -8.914 -11.812 -14.352 1 93.38 113 GLY A N 1
ATOM 828 C CA . GLY A 1 113 ? -7.871 -11.047 -15.008 1 93.38 113 GLY A CA 1
ATOM 829 C C . GLY A 1 113 ? -7.793 -9.609 -14.531 1 93.38 113 GLY A C 1
ATOM 830 O O . GLY A 1 113 ? -6.848 -8.891 -14.859 1 93.38 113 GLY A O 1
ATOM 831 N N . ASP A 1 114 ? -8.844 -9.148 -13.773 1 95.44 114 ASP A N 1
ATOM 832 C CA . ASP A 1 114 ? -8.797 -7.789 -13.25 1 95.44 114 ASP A CA 1
ATOM 833 C C . ASP A 1 114 ? -7.598 -7.598 -12.328 1 95.44 114 ASP A C 1
ATOM 835 O O . ASP A 1 114 ? -7.27 -8.484 -11.531 1 95.44 114 ASP A O 1
ATOM 839 N N . ARG A 1 115 ? -6.879 -6.484 -12.406 1 95.5 115 ARG A N 1
ATOM 840 C CA . ARG A 1 115 ? -5.82 -6.129 -11.469 1 95.5 115 ARG A CA 1
ATOM 841 C C . ARG A 1 115 ? -6.398 -5.707 -10.117 1 95.5 115 ARG A C 1
ATOM 843 O O . ARG A 1 115 ? -7.004 -4.641 -10.008 1 95.5 115 ARG A O 1
ATOM 850 N N . ILE A 1 116 ? -6.191 -6.445 -9.078 1 95.62 116 ILE A N 1
ATOM 851 C CA . ILE A 1 116 ? -6.93 -6.234 -7.832 1 95.62 116 ILE A CA 1
ATOM 852 C C . ILE A 1 116 ? -5.984 -5.719 -6.754 1 95.62 116 ILE A C 1
ATOM 854 O O . ILE A 1 116 ? -6.43 -5.223 -5.715 1 95.62 116 ILE A O 1
ATOM 858 N N . ALA A 1 117 ? -4.695 -5.852 -6.938 1 96.62 117 ALA A N 1
ATOM 859 C CA . ALA A 1 117 ? -3.68 -5.414 -5.984 1 96.62 117 ALA A CA 1
ATOM 860 C C . ALA A 1 117 ? -2.32 -5.266 -6.664 1 96.62 117 ALA A C 1
ATOM 862 O O . ALA A 1 117 ? -2.201 -5.461 -7.875 1 96.62 117 ALA A O 1
ATOM 863 N N . GLN A 1 118 ? -1.335 -4.789 -5.895 1 96.69 118 GLN A N 1
ATOM 864 C CA . GLN A 1 118 ? 0.056 -4.762 -6.332 1 96.69 118 GLN A CA 1
ATOM 865 C C . GLN A 1 118 ? 0.981 -5.336 -5.266 1 96.69 118 GLN A C 1
ATOM 867 O O . GLN A 1 118 ? 0.734 -5.172 -4.066 1 96.69 118 GLN A O 1
ATOM 872 N N . MET A 1 119 ? 1.969 -5.996 -5.762 1 97.25 119 MET A N 1
ATOM 873 C CA . MET A 1 119 ? 2.934 -6.66 -4.887 1 97.25 119 MET A CA 1
ATOM 874 C C . MET A 1 119 ? 4.305 -6 -4.992 1 97.25 119 MET A C 1
ATOM 876 O O . MET A 1 119 ? 4.801 -5.762 -6.094 1 97.25 119 MET A O 1
ATOM 880 N N . VAL A 1 120 ? 4.875 -5.609 -3.877 1 97.19 120 VAL A N 1
ATOM 881 C CA . VAL A 1 120 ? 6.18 -4.969 -3.789 1 97.19 120 VAL A CA 1
ATOM 882 C C . VAL A 1 120 ? 7.129 -5.832 -2.961 1 97.19 120 VAL A C 1
ATOM 884 O O . VAL A 1 120 ? 6.738 -6.371 -1.92 1 97.19 120 VAL A O 1
ATOM 887 N N . PHE A 1 121 ? 8.375 -5.98 -3.412 1 96.75 121 PHE A N 1
ATOM 888 C CA . PHE A 1 121 ? 9.398 -6.719 -2.686 1 96.75 121 PHE A CA 1
ATOM 889 C C . PHE A 1 121 ? 10.289 -5.77 -1.892 1 96.75 121 PHE A C 1
ATOM 891 O O . PHE A 1 121 ? 10.898 -4.859 -2.459 1 96.75 121 PHE A O 1
ATOM 898 N N . LEU A 1 122 ? 10.344 -6.008 -0.583 1 96.31 122 LEU A N 1
ATOM 899 C CA . LEU A 1 122 ? 11.086 -5.125 0.313 1 96.31 122 LEU A CA 1
ATOM 900 C C . LEU A 1 122 ? 12.117 -5.91 1.112 1 96.31 122 LEU A C 1
ATOM 902 O O . LEU A 1 122 ? 11.891 -7.074 1.459 1 96.31 122 LEU A O 1
ATOM 906 N N . PRO A 1 123 ? 13.281 -5.246 1.365 1 95.19 123 PRO A N 1
ATOM 907 C CA . PRO A 1 123 ? 14.164 -5.871 2.354 1 95.19 123 PRO A CA 1
ATOM 908 C C . PRO A 1 123 ? 13.562 -5.879 3.758 1 95.19 123 PRO A C 1
ATOM 910 O O . PRO A 1 123 ? 12.867 -4.934 4.141 1 95.19 123 PRO A O 1
ATOM 913 N N . VAL A 1 124 ? 13.828 -7 4.457 1 92.69 124 VAL A N 1
ATOM 914 C CA . VAL A 1 124 ? 13.422 -7.062 5.855 1 92.69 124 VAL A CA 1
ATOM 915 C C . VAL A 1 124 ? 14.617 -7.426 6.73 1 92.69 124 VAL A C 1
ATOM 917 O O . VAL A 1 124 ? 15.539 -8.117 6.277 1 92.69 124 VAL A O 1
ATOM 920 N N . PHE A 1 125 ? 14.656 -6.863 7.879 1 91.12 125 PHE A N 1
ATOM 921 C CA . PHE A 1 125 ? 15.633 -7.262 8.883 1 91.12 125 PHE A CA 1
ATOM 922 C C . PHE A 1 125 ? 15.047 -8.305 9.828 1 91.12 125 PHE A C 1
ATOM 924 O O . PHE A 1 125 ? 13.844 -8.281 10.125 1 91.12 125 PHE A O 1
ATOM 931 N N . ILE A 1 126 ? 15.914 -9.211 10.188 1 87.56 126 ILE A N 1
ATOM 932 C CA . ILE A 1 126 ? 15.523 -10.18 11.203 1 87.56 126 ILE A CA 1
ATOM 933 C C . ILE A 1 126 ? 15.93 -9.672 12.586 1 87.56 126 ILE A C 1
ATOM 935 O O . ILE A 1 126 ? 17.125 -9.484 12.852 1 87.56 126 ILE A O 1
ATOM 939 N N . GLY A 1 127 ? 14.984 -9.438 13.438 1 88.25 127 GLY A N 1
ATOM 940 C CA . GLY A 1 127 ? 15.242 -8.922 14.773 1 88.25 127 GLY A CA 1
ATOM 941 C C . GLY A 1 127 ? 15.758 -9.977 15.727 1 88.25 127 GLY A C 1
ATOM 942 O O . GLY A 1 127 ? 15.219 -11.086 15.797 1 88.25 127 GLY A O 1
ATOM 943 N N . GLU A 1 128 ? 16.797 -9.641 16.359 1 92 128 GLU A N 1
ATOM 944 C CA . GLU A 1 128 ? 17.281 -10.406 17.5 1 92 128 GLU A CA 1
ATOM 945 C C . GLU A 1 128 ? 16.984 -9.688 18.812 1 92 128 GLU A C 1
ATOM 947 O O . GLU A 1 128 ? 17.516 -8.594 19.062 1 92 128 GLU A O 1
ATOM 952 N N . PHE A 1 129 ? 16.219 -10.383 19.734 1 89.88 129 PHE A N 1
ATOM 953 C CA . PHE A 1 129 ? 15.703 -9.688 20.906 1 89.88 129 PHE A CA 1
ATOM 954 C C . PHE A 1 129 ? 16.516 -10.047 22.141 1 89.88 129 PHE A C 1
ATOM 956 O O . PHE A 1 129 ? 16.922 -11.203 22.312 1 89.88 129 PHE A O 1
ATOM 963 N N . TYR A 1 130 ? 16.875 -8.859 22.828 1 92.19 130 TYR A N 1
ATOM 964 C CA . TYR A 1 130 ? 17.5 -9.031 24.125 1 92.19 130 TYR A CA 1
ATOM 965 C C . TYR A 1 130 ? 16.797 -8.18 25.188 1 92.19 130 TYR A C 1
ATOM 967 O O . TYR A 1 130 ? 16.422 -7.035 24.922 1 92.19 130 TYR A O 1
ATOM 975 N N . LEU A 1 131 ? 16.531 -8.703 26.422 1 90.81 131 LEU A N 1
ATOM 976 C CA . LEU A 1 131 ? 15.82 -8.039 27.5 1 90.81 131 LEU A CA 1
ATOM 977 C C . LEU A 1 131 ? 16.719 -7.027 28.203 1 90.81 131 LEU A C 1
ATOM 979 O O . LEU A 1 131 ? 17.891 -7.301 28.469 1 90.81 131 LEU A O 1
ATOM 983 N N . ALA A 1 132 ? 16.172 -5.805 28.438 1 92.06 132 ALA A N 1
ATOM 984 C CA . ALA A 1 132 ? 16.859 -4.766 29.188 1 92.06 132 ALA A CA 1
ATOM 985 C C . ALA A 1 132 ? 15.945 -4.188 30.281 1 92.06 132 ALA A C 1
ATOM 987 O O . ALA A 1 132 ? 14.727 -4.16 30.125 1 92.06 132 ALA A O 1
ATOM 988 N N . ASP A 1 133 ? 16.391 -3.705 31.406 1 91.56 133 ASP A N 1
ATOM 989 C CA . ASP A 1 133 ? 15.617 -3.111 32.5 1 91.56 133 ASP A CA 1
ATOM 990 C C . ASP A 1 133 ? 14.992 -1.789 32.062 1 91.56 133 ASP A C 1
ATOM 992 O O . ASP A 1 133 ? 13.875 -1.455 32.469 1 91.56 133 ASP A O 1
ATOM 996 N N . GLN A 1 134 ? 15.805 -1.06 31.344 1 89.38 134 GLN A N 1
ATOM 997 C CA . GLN A 1 134 ? 15.336 0.224 30.828 1 89.38 134 GLN A CA 1
ATOM 998 C C . GLN A 1 134 ? 15.906 0.507 29.438 1 89.38 134 GLN A C 1
ATOM 1000 O O . GLN A 1 134 ? 16.938 -0.06 29.062 1 89.38 134 GLN A O 1
ATOM 1005 N N . LEU A 1 135 ? 15.164 1.327 28.812 1 88.88 135 LEU A N 1
ATOM 1006 C CA . LEU A 1 135 ? 15.664 1.788 27.516 1 88.88 135 LEU A CA 1
ATOM 1007 C C . LEU A 1 135 ? 16.406 3.113 27.656 1 88.88 135 LEU A C 1
ATOM 1009 O O . LEU A 1 135 ? 16.219 3.832 28.641 1 88.88 135 LEU A O 1
ATOM 1013 N N . ASP A 1 136 ? 17.219 3.371 26.484 1 88.94 136 ASP A N 1
ATOM 1014 C CA . ASP A 1 136 ? 17.922 4.652 26.5 1 88.94 136 ASP A CA 1
ATOM 1015 C C . ASP A 1 136 ? 16.953 5.809 26.281 1 88.94 136 ASP A C 1
ATOM 1017 O O . ASP A 1 136 ? 15.953 5.672 25.578 1 88.94 136 ASP A O 1
ATOM 1021 N N . GLU A 1 137 ? 17.156 6.879 26.938 1 85.38 137 GLU A N 1
ATOM 1022 C CA . GLU A 1 137 ? 16.328 8.07 26.812 1 85.38 137 GLU A CA 1
ATOM 1023 C C . GLU A 1 137 ? 16.578 8.773 25.484 1 85.38 137 GLU A C 1
ATOM 1025 O O . GLU A 1 137 ? 17.703 8.82 25 1 85.38 137 GLU A O 1
ATOM 1030 N N . THR A 1 138 ? 15.508 9.117 24.906 1 83.25 138 THR A N 1
ATOM 1031 C CA . THR A 1 138 ? 15.609 9.938 23.703 1 83.25 138 THR A CA 1
ATOM 1032 C C . THR A 1 138 ? 14.781 11.211 23.844 1 83.25 138 THR A C 1
ATOM 1034 O O . THR A 1 138 ? 14.023 11.359 24.812 1 83.25 138 THR A O 1
ATOM 1037 N N . GLY A 1 139 ? 15.023 12.148 22.938 1 78.12 139 GLY A N 1
ATOM 1038 C CA . GLY A 1 139 ? 14.242 13.375 22.922 1 78.12 139 GLY A CA 1
ATOM 1039 C C . GLY A 1 139 ? 12.758 13.141 22.719 1 78.12 139 GLY A C 1
ATOM 1040 O O . GLY A 1 139 ? 11.922 13.773 23.359 1 78.12 139 GLY A O 1
ATOM 1041 N N . ARG A 1 140 ? 12.43 12.258 21.859 1 78 140 ARG A N 1
ATOM 1042 C CA . ARG A 1 140 ? 11.039 11.961 21.547 1 78 140 ARG A CA 1
ATOM 1043 C C . ARG A 1 140 ? 10.391 11.156 22.672 1 78 140 ARG A C 1
ATOM 1045 O O . ARG A 1 140 ? 9.203 11.328 22.969 1 78 140 ARG A O 1
ATOM 1052 N N . GLY A 1 141 ? 11.117 10.375 23.312 1 76.88 141 GLY A N 1
ATOM 1053 C CA . GLY A 1 141 ? 10.633 9.578 24.422 1 76.88 141 GLY A CA 1
ATOM 1054 C C . GLY A 1 141 ? 9.383 8.781 24.094 1 76.88 141 GLY A C 1
ATOM 1055 O O . GLY A 1 141 ? 9.336 8.086 23.078 1 76.88 141 GLY A O 1
ATOM 1056 N N . CYS A 1 142 ? 8.398 8.812 24.891 1 71.62 142 CYS A N 1
ATOM 1057 C CA . CYS A 1 142 ? 7.176 8.031 24.781 1 71.62 142 CYS A CA 1
ATOM 1058 C C . CYS A 1 142 ? 6.113 8.797 23.984 1 71.62 142 CYS A C 1
ATOM 1060 O O . CYS A 1 142 ? 4.938 8.438 24.016 1 71.62 142 CYS A O 1
ATOM 1062 N N . GLY A 1 143 ? 6.582 9.898 23.297 1 66.56 143 GLY A N 1
ATOM 1063 C CA . GLY A 1 143 ? 5.625 10.695 22.547 1 66.56 143 GLY A CA 1
ATOM 1064 C C . GLY A 1 143 ? 5.137 10.016 21.281 1 66.56 143 GLY A C 1
ATOM 1065 O O . GLY A 1 143 ? 5.938 9.68 20.406 1 66.56 143 GLY A O 1
ATOM 1066 N N . GLY A 1 144 ? 4.34 9.234 21.203 1 59.06 144 GLY A N 1
ATOM 1067 C CA . GLY A 1 144 ? 3.873 8.516 20.031 1 59.06 144 GLY A CA 1
ATOM 1068 C C . GLY A 1 144 ? 2.516 8.992 19.547 1 59.06 144 GLY A C 1
ATOM 1069 O O . GLY A 1 144 ? 2.266 10.195 19.469 1 59.06 144 GLY A O 1
ATOM 1070 N N . PHE A 1 145 ? 1.548 8.148 19.719 1 56.06 145 PHE A N 1
ATOM 1071 C CA . PHE A 1 145 ? 0.172 8.312 19.266 1 56.06 145 PHE A CA 1
ATOM 1072 C C . PHE A 1 145 ? -0.426 9.609 19.797 1 56.06 145 PHE A C 1
ATOM 1074 O O . PHE A 1 145 ? -0.455 9.828 21.016 1 56.06 145 PHE A O 1
ATOM 1081 N N . GLY A 1 146 ? -0.772 10.695 18.859 1 48.81 146 GLY A N 1
ATOM 1082 C CA . GLY A 1 146 ? -1.521 11.867 19.281 1 48.81 146 GLY A CA 1
ATOM 1083 C C . GLY A 1 146 ? -0.658 13.109 19.406 1 48.81 146 GLY A C 1
ATOM 1084 O O . GLY A 1 146 ? -1.148 14.18 19.781 1 48.81 146 GLY A O 1
ATOM 1085 N N . SER A 1 147 ? 0.652 12.883 19.422 1 48.72 147 SER A N 1
ATOM 1086 C CA . SER A 1 147 ? 1.378 14.086 19.797 1 48.72 147 SER A CA 1
ATOM 1087 C C . SER A 1 147 ? 1.235 15.18 18.75 1 48.72 147 SER A C 1
ATOM 1089 O O . SER A 1 147 ? 1.236 16.375 19.062 1 48.72 147 SER A O 1
ATOM 1091 N N . THR A 1 148 ? 1.637 14.938 17.469 1 48.91 148 THR A N 1
ATOM 1092 C CA . THR A 1 148 ? 1.71 16.062 16.547 1 48.91 148 THR A CA 1
ATOM 1093 C C . THR A 1 148 ? 0.375 16.281 15.844 1 48.91 148 THR A C 1
ATOM 1095 O O . THR A 1 148 ? 0.312 16.953 14.812 1 48.91 148 THR A O 1
ATOM 1098 N N . GLY A 1 149 ? -0.709 15.758 16.156 1 43.75 149 GLY A N 1
ATOM 1099 C CA . GLY A 1 149 ? -1.891 15.922 15.328 1 43.75 149 GLY A CA 1
ATOM 1100 C C . GLY A 1 149 ? -2.18 17.359 14.969 1 43.75 149 GLY A C 1
ATOM 1101 O O . GLY A 1 149 ? -1.256 18.156 14.758 1 43.75 149 GLY A O 1
ATOM 1102 N N . VAL A 1 150 ? -3.547 17.766 14.969 1 42.66 150 VAL A N 1
ATOM 1103 C CA . VAL A 1 150 ? -4.113 19.062 14.594 1 42.66 150 VAL A CA 1
ATOM 1104 C C . VAL A 1 150 ? -3.477 20.172 15.438 1 42.66 150 VAL A C 1
ATOM 1106 O O . VAL A 1 150 ? -3.445 20.078 16.672 1 42.66 150 VAL A O 1
ATOM 1109 N N . SER A 1 151 ? -2.311 20.562 14.977 1 37.19 151 SER A N 1
ATOM 1110 C CA . SER A 1 151 ? -1.993 21.781 15.719 1 37.19 151 SER A CA 1
ATOM 1111 C C . SER A 1 151 ? -3.09 22.828 15.555 1 37.19 151 SER A C 1
ATOM 1113 O O . SER A 1 151 ? -3.752 22.875 14.516 1 37.19 151 SER A O 1
ATOM 1115 N N . MET B 1 1 ? 23.562 6.754 8.234 1 55.03 1 MET B N 1
ATOM 1116 C CA . MET B 1 1 ? 22.172 6.801 7.801 1 55.03 1 MET B CA 1
ATOM 1117 C C . MET B 1 1 ? 22.078 6.953 6.285 1 55.03 1 MET B C 1
ATOM 1119 O O . MET B 1 1 ? 22.922 7.602 5.672 1 55.03 1 MET B O 1
ATOM 1123 N N . ASN B 1 2 ? 21.516 5.891 5.566 1 76.5 2 ASN B N 1
ATOM 1124 C CA . ASN B 1 2 ? 21.438 5.949 4.109 1 76.5 2 ASN B CA 1
ATOM 1125 C C . ASN B 1 2 ? 20.438 6.996 3.637 1 76.5 2 ASN B C 1
ATOM 1127 O O . ASN B 1 2 ? 19.25 6.918 3.969 1 76.5 2 ASN B O 1
ATOM 1131 N N . SER B 1 3 ? 21.062 8.25 3.322 1 85.69 3 SER B N 1
ATOM 1132 C CA . SER B 1 3 ? 20.234 9.336 2.803 1 85.69 3 SER B CA 1
ATOM 1133 C C . SER B 1 3 ? 20.125 9.266 1.283 1 85.69 3 SER B C 1
ATOM 1135 O O . SER B 1 3 ? 21 8.727 0.615 1 85.69 3 SER B O 1
ATOM 1137 N N . ILE B 1 4 ? 18.984 9.664 0.795 1 87.62 4 ILE B N 1
ATOM 1138 C CA . ILE B 1 4 ? 18.766 9.766 -0.645 1 87.62 4 ILE B CA 1
ATOM 1139 C C . ILE B 1 4 ? 18.375 11.195 -1.012 1 87.62 4 ILE B C 1
ATOM 1141 O O . ILE B 1 4 ? 17.875 11.945 -0.171 1 87.62 4 ILE B O 1
ATOM 1145 N N . LYS B 1 5 ? 18.625 11.586 -2.236 1 90.56 5 LYS B N 1
ATOM 1146 C CA . LYS B 1 5 ? 18.188 12.883 -2.752 1 90.56 5 LYS B CA 1
ATOM 1147 C C . LYS B 1 5 ? 16.844 12.75 -3.471 1 90.56 5 LYS B C 1
ATOM 1149 O O . LYS B 1 5 ? 16.688 11.914 -4.363 1 90.56 5 LYS B O 1
ATOM 1154 N N . VAL B 1 6 ? 15.891 13.469 -3.035 1 91.31 6 VAL B N 1
ATOM 1155 C CA . VAL B 1 6 ? 14.57 13.5 -3.662 1 91.31 6 VAL B CA 1
ATOM 1156 C C . VAL B 1 6 ? 14.273 14.898 -4.191 1 91.31 6 VAL B C 1
ATOM 1158 O O . VAL B 1 6 ? 14.344 15.875 -3.441 1 91.31 6 VAL B O 1
ATOM 1161 N N . LYS B 1 7 ? 14.031 14.992 -5.578 1 92.31 7 LYS B N 1
ATOM 1162 C CA . LYS B 1 7 ? 13.602 16.266 -6.152 1 92.31 7 LYS B CA 1
ATOM 1163 C C . LYS B 1 7 ? 12.117 16.516 -5.902 1 92.31 7 LYS B C 1
ATOM 1165 O O . LYS B 1 7 ? 11.305 15.594 -6.023 1 92.31 7 LYS B O 1
ATOM 1170 N N . ILE B 1 8 ? 11.773 17.703 -5.539 1 90.44 8 ILE B N 1
ATOM 1171 C CA . ILE B 1 8 ? 10.391 18.062 -5.25 1 90.44 8 ILE B CA 1
ATOM 1172 C C . ILE B 1 8 ? 9.984 19.25 -6.117 1 90.44 8 ILE B C 1
ATOM 1174 O O . ILE B 1 8 ? 10.758 20.203 -6.293 1 90.44 8 ILE B O 1
ATOM 1178 N N . ALA B 1 9 ? 8.836 19.109 -6.703 1 87.75 9 ALA B N 1
ATOM 1179 C CA . ALA B 1 9 ? 8.227 20.219 -7.434 1 87.75 9 ALA B CA 1
ATOM 1180 C C . ALA B 1 9 ? 6.887 20.609 -6.824 1 87.75 9 ALA B C 1
ATOM 1182 O O . ALA B 1 9 ? 6.105 19.75 -6.422 1 87.75 9 ALA B O 1
ATOM 1183 N N . TYR B 1 10 ? 6.676 21.875 -6.734 1 86 10 TYR B N 1
ATOM 1184 C CA . TYR B 1 10 ? 5.379 22.391 -6.309 1 86 10 TYR B CA 1
ATOM 1185 C C . TYR B 1 10 ? 4.441 22.562 -7.5 1 86 10 TYR B C 1
ATOM 1187 O O . TYR B 1 10 ? 4.762 23.281 -8.453 1 86 10 TYR B O 1
ATOM 1195 N N . VAL B 1 11 ? 3.359 21.875 -7.414 1 84.94 11 VAL B N 1
ATOM 1196 C CA . VAL B 1 11 ? 2.438 21.859 -8.547 1 84.94 11 VAL B CA 1
ATOM 1197 C C . VAL B 1 11 ? 1.521 23.078 -8.477 1 84.94 11 VAL B C 1
ATOM 1199 O O . VAL B 1 11 ? 1.087 23.594 -9.508 1 84.94 11 VAL B O 1
ATOM 1202 N N . ARG B 1 12 ? 1.235 23.469 -7.258 1 80.44 12 ARG B N 1
ATOM 1203 C CA . ARG B 1 12 ? 0.413 24.656 -7.086 1 80.44 12 ARG B CA 1
ATOM 1204 C C . ARG B 1 12 ? 1.273 25.906 -7.066 1 80.44 12 ARG B C 1
ATOM 1206 O O . ARG B 1 12 ? 1.994 26.156 -6.098 1 80.44 12 ARG B O 1
ATOM 1213 N N . LYS B 1 13 ? 1.236 26.734 -8.07 1 77.06 13 LYS B N 1
ATOM 1214 C CA . LYS B 1 13 ? 2.092 27.906 -8.234 1 77.06 13 LYS B CA 1
ATOM 1215 C C . LYS B 1 13 ? 1.51 29.109 -7.504 1 77.06 13 LYS B C 1
ATOM 1217 O O . LYS B 1 13 ? 2.199 30.109 -7.305 1 77.06 13 LYS B O 1
ATOM 1222 N N . ASP B 1 14 ? 0.303 28.953 -7.141 1 80 14 ASP B N 1
ATOM 1223 C CA . ASP B 1 14 ? -0.383 30.078 -6.512 1 80 14 ASP B CA 1
ATOM 1224 C C . ASP B 1 14 ? -0.148 30.094 -5.004 1 80 14 ASP B C 1
ATOM 1226 O O . ASP B 1 14 ? -0.51 31.062 -4.324 1 80 14 ASP B O 1
ATOM 1230 N N . LYS B 1 15 ? 0.518 29.062 -4.445 1 77.5 15 LYS B N 1
ATOM 1231 C CA . LYS B 1 15 ? 0.724 28.938 -3.006 1 77.5 15 LYS B CA 1
ATOM 1232 C C . LYS B 1 15 ? 2.201 28.75 -2.674 1 77.5 15 LYS B C 1
ATOM 1234 O O . LYS B 1 15 ? 2.98 28.312 -3.523 1 77.5 15 LYS B O 1
ATOM 1239 N N . ALA B 1 16 ? 2.529 29.188 -1.454 1 73.25 16 ALA B N 1
ATOM 1240 C CA . ALA B 1 16 ? 3.902 28.984 -1.002 1 73.25 16 ALA B CA 1
ATOM 1241 C C . ALA B 1 16 ? 4.176 27.5 -0.729 1 73.25 16 ALA B C 1
ATOM 1243 O O . ALA B 1 16 ? 3.34 26.812 -0.143 1 73.25 16 ALA B O 1
ATOM 1244 N N . PRO B 1 17 ? 5.281 27.062 -1.306 1 66.44 17 PRO B N 1
ATOM 1245 C CA . PRO B 1 17 ? 5.621 25.656 -1.111 1 66.44 17 PRO B CA 1
ATOM 1246 C C . PRO B 1 17 ? 5.926 25.312 0.346 1 66.44 17 PRO B C 1
ATOM 1248 O O . PRO B 1 17 ? 6.508 26.125 1.064 1 66.44 17 PRO B O 1
ATOM 1251 N N . LYS B 1 18 ? 5.211 24.344 0.88 1 76 18 LYS B N 1
ATOM 1252 C CA . LYS B 1 18 ? 5.617 23.781 2.168 1 76 18 LYS B CA 1
ATOM 1253 C C . LYS B 1 18 ? 6.363 22.469 1.988 1 76 18 LYS B C 1
ATOM 1255 O O . LYS B 1 18 ? 5.773 21.469 1.58 1 76 18 LYS B O 1
ATOM 1260 N N . LEU B 1 19 ? 7.711 22.469 2.205 1 82.5 19 LEU B N 1
ATOM 1261 C CA . LEU B 1 19 ? 8.516 21.266 2.057 1 82.5 19 LEU B CA 1
ATOM 1262 C C . LEU B 1 19 ? 8.211 20.266 3.17 1 82.5 19 LEU B C 1
ATOM 1264 O O . LEU B 1 19 ? 8.023 20.656 4.324 1 82.5 19 LEU B O 1
ATOM 1268 N N . PRO B 1 20 ? 8.117 19.078 2.811 1 87.12 20 PRO B N 1
ATOM 1269 C CA . PRO B 1 20 ? 7.953 18.078 3.869 1 87.12 20 PRO B CA 1
ATOM 1270 C C . PRO B 1 20 ? 9.109 18.078 4.867 1 87.12 20 PRO B C 1
ATOM 1272 O O . PRO B 1 20 ? 10.258 18.312 4.484 1 87.12 20 PRO B O 1
ATOM 1275 N N . GLN B 1 21 ? 8.75 17.938 6.09 1 83.5 21 GLN B N 1
ATOM 1276 C CA . GLN B 1 21 ? 9.758 17.969 7.141 1 83.5 21 GLN B C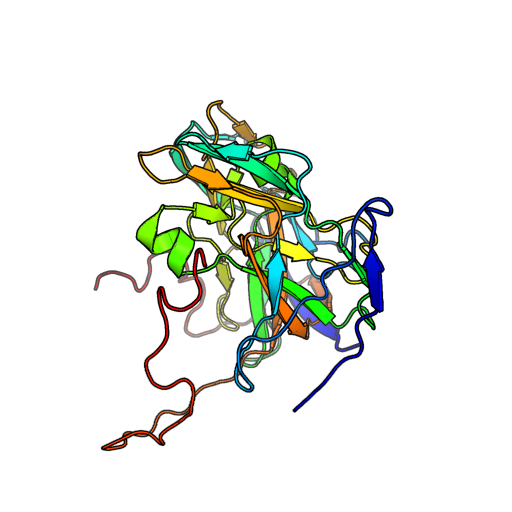A 1
ATOM 1277 C C . GLN B 1 21 ? 9.633 16.766 8.07 1 83.5 21 GLN B C 1
ATOM 1279 O O . GLN B 1 21 ? 8.523 16.328 8.367 1 83.5 21 GLN B O 1
ATOM 1284 N N . TYR B 1 22 ? 10.844 16.328 8.523 1 86.06 22 TYR B N 1
ATOM 1285 C CA . TYR B 1 22 ? 10.875 15.344 9.594 1 86.06 22 TYR B CA 1
ATOM 1286 C C . TYR B 1 22 ? 10.648 16 10.945 1 86.06 22 TYR B C 1
ATOM 1288 O O . TYR B 1 22 ? 11.305 16.984 11.289 1 86.06 22 TYR B O 1
ATOM 1296 N N . ALA B 1 23 ? 9.734 15.484 11.75 1 81.56 23 ALA B N 1
ATOM 1297 C CA . ALA B 1 23 ? 9.375 16.094 13.031 1 81.56 23 ALA B CA 1
ATOM 1298 C C . ALA B 1 23 ? 10.5 15.914 14.055 1 81.56 23 ALA B C 1
ATOM 1300 O O . ALA B 1 23 ? 10.695 16.766 14.922 1 81.56 23 ALA B O 1
ATOM 1301 N N . THR B 1 24 ? 11.203 14.828 14.062 1 82.12 24 THR B N 1
ATOM 1302 C CA . THR B 1 24 ? 12.312 14.547 14.961 1 82.12 24 THR B CA 1
ATOM 1303 C C . THR B 1 24 ? 13.453 13.867 14.211 1 82.12 24 THR B C 1
ATOM 1305 O O . THR B 1 24 ? 13.25 13.312 13.133 1 82.12 24 THR B O 1
ATOM 1308 N N . PRO B 1 25 ? 14.641 13.836 14.75 1 82.69 25 PRO B N 1
ATOM 1309 C CA . PRO B 1 25 ? 15.781 13.195 14.094 1 82.69 25 PRO B CA 1
ATOM 1310 C C . PRO B 1 25 ? 15.578 11.695 13.867 1 82.69 25 PRO B C 1
ATOM 1312 O O . PRO B 1 25 ? 16.172 11.117 12.953 1 82.69 25 PRO B O 1
ATOM 1315 N N . GLY B 1 26 ? 14.789 11.117 14.68 1 86 26 GLY B N 1
ATOM 1316 C CA . GLY B 1 26 ? 14.57 9.688 14.562 1 86 26 GLY B CA 1
ATOM 1317 C C . GLY B 1 26 ? 13.305 9.336 13.797 1 86 26 GLY B C 1
ATOM 1318 O O . GLY B 1 26 ? 12.922 8.172 13.719 1 86 26 GLY B O 1
ATOM 1319 N N . ALA B 1 27 ? 12.711 10.359 13.203 1 86.44 27 ALA B N 1
ATOM 1320 C CA . ALA B 1 27 ? 11.461 10.109 12.484 1 86.44 27 ALA B CA 1
ATOM 1321 C C . ALA B 1 27 ? 11.703 9.281 11.234 1 86.44 27 ALA B C 1
ATOM 1323 O O . ALA B 1 27 ? 12.641 9.547 10.477 1 86.44 27 ALA B O 1
ATOM 1324 N N . ALA B 1 28 ? 10.852 8.328 11.008 1 88.38 28 ALA B N 1
ATOM 1325 C CA . ALA B 1 28 ? 10.945 7.492 9.812 1 88.38 28 ALA B CA 1
ATOM 1326 C C . ALA B 1 28 ? 10.367 8.211 8.594 1 88.38 28 ALA B C 1
ATOM 1328 O O . ALA B 1 28 ? 10.852 8.039 7.473 1 88.38 28 ALA B O 1
ATOM 1329 N N . GLY B 1 29 ? 9.383 8.969 8.805 1 91.44 29 GLY B N 1
ATOM 1330 C CA . GLY B 1 29 ? 8.672 9.578 7.688 1 91.44 29 GLY B CA 1
ATOM 1331 C C . GLY B 1 29 ? 8.547 11.086 7.809 1 91.44 29 GLY B C 1
ATOM 1332 O O . GLY B 1 29 ? 8.797 11.648 8.875 1 91.44 29 GLY B O 1
ATOM 1333 N N . VAL B 1 30 ? 8.148 11.711 6.645 1 92.06 30 VAL B N 1
ATOM 1334 C CA . VAL B 1 30 ? 7.902 13.148 6.578 1 92.06 30 VAL B CA 1
ATOM 1335 C C . VAL B 1 30 ? 6.402 13.406 6.441 1 92.06 30 VAL B C 1
ATOM 1337 O O . VAL B 1 30 ? 5.703 12.68 5.73 1 92.06 30 VAL B O 1
ATOM 1340 N N . ASP B 1 31 ? 5.98 14.398 7.074 1 91.38 31 ASP B N 1
ATOM 1341 C CA . ASP B 1 31 ? 4.551 14.711 7.051 1 91.38 31 ASP B CA 1
ATOM 1342 C C . ASP B 1 31 ? 4.137 15.281 5.699 1 91.38 31 ASP B C 1
ATOM 1344 O O . ASP B 1 31 ? 4.867 16.078 5.109 1 91.38 31 ASP B O 1
ATOM 1348 N N . LEU B 1 32 ? 2.998 14.914 5.219 1 93.5 32 LEU B N 1
ATOM 1349 C CA . LEU B 1 32 ? 2.34 15.5 4.055 1 93.5 32 LEU B CA 1
ATOM 1350 C C . LEU B 1 32 ? 1.189 16.406 4.477 1 93.5 32 LEU B C 1
ATOM 1352 O O . LEU B 1 32 ? 0.336 16 5.27 1 93.5 32 LEU B O 1
ATOM 1356 N N . GLN B 1 33 ? 1.203 17.547 3.951 1 92.5 33 GLN B N 1
ATOM 1357 C CA . GLN B 1 33 ? 0.199 18.547 4.316 1 92.5 33 GLN B CA 1
ATOM 1358 C C . GLN B 1 33 ? -0.81 18.75 3.188 1 92.5 33 GLN B C 1
ATOM 1360 O O . GLN B 1 33 ? -0.449 18.703 2.01 1 92.5 33 GLN B O 1
ATOM 1365 N N . ALA B 1 34 ? -2.064 19 3.594 1 94 34 ALA B N 1
ATOM 1366 C CA . ALA B 1 34 ? -3.105 19.312 2.623 1 94 34 ALA B CA 1
ATOM 1367 C C . ALA B 1 34 ? -2.844 20.672 1.964 1 94 34 ALA B C 1
ATOM 1369 O O . ALA B 1 34 ? -2.428 21.625 2.629 1 94 34 ALA B O 1
ATOM 1370 N N . SER B 1 35 ? -3.012 20.703 0.692 1 93.56 35 SER B N 1
ATOM 1371 C CA . SER B 1 35 ? -3.018 21.953 -0.069 1 93.56 35 SER B CA 1
ATOM 1372 C C . SER B 1 35 ? -4.402 22.234 -0.643 1 93.56 35 SER B C 1
ATOM 1374 O O . SER B 1 35 ? -4.758 21.719 -1.704 1 93.56 35 SER B O 1
ATOM 1376 N N . LEU B 1 36 ? -5.145 23.062 0.069 1 93.88 36 LEU B N 1
ATOM 1377 C CA . LEU B 1 36 ? -6.551 23.266 -0.255 1 93.88 36 LEU B CA 1
ATOM 1378 C C . LEU B 1 36 ? -6.844 24.75 -0.426 1 93.88 36 LEU B C 1
ATOM 1380 O O . LEU B 1 36 ? -6.227 25.594 0.229 1 93.88 36 LEU B O 1
ATOM 1384 N N . ASP B 1 37 ? -7.797 25.047 -1.345 1 94.31 37 ASP B N 1
ATOM 1385 C CA . ASP B 1 37 ? -8.266 26.422 -1.516 1 94.31 37 ASP B CA 1
ATOM 1386 C C . ASP B 1 37 ? -9.359 26.75 -0.499 1 94.31 37 ASP B C 1
ATOM 1388 O O . ASP B 1 37 ? -9.531 27.922 -0.135 1 94.31 37 ASP B O 1
ATOM 1392 N N . GLN B 1 38 ? -10.086 25.812 -0.098 1 95.31 38 GLN B N 1
ATOM 1393 C CA . GLN B 1 38 ? -11.141 25.938 0.905 1 95.31 38 GLN B CA 1
ATOM 1394 C C . GLN B 1 38 ? -11.172 24.703 1.81 1 95.31 38 GLN B C 1
ATOM 1396 O O . GLN B 1 38 ? -10.641 23.641 1.453 1 95.31 38 GLN B O 1
ATOM 1401 N N . GLU B 1 39 ? -11.805 24.891 2.895 1 97.25 39 GLU B N 1
ATOM 1402 C CA . GLU B 1 39 ? -11.953 23.766 3.814 1 97.25 39 GLU B CA 1
ATOM 1403 C C . GLU B 1 39 ? -12.711 22.609 3.162 1 97.25 39 GLU B C 1
ATOM 1405 O O . GLU B 1 39 ? -13.602 22.844 2.34 1 97.25 39 GLU B O 1
ATOM 1410 N N . LEU B 1 40 ? -12.281 21.422 3.547 1 97 40 LEU B N 1
ATOM 1411 C CA . LEU B 1 40 ? -12.914 20.219 3.014 1 97 40 LEU B CA 1
ATOM 1412 C C . LEU B 1 40 ? -13.531 19.391 4.133 1 97 40 LEU B C 1
ATOM 1414 O O . LEU B 1 40 ? -12.836 18.969 5.059 1 97 40 LEU B O 1
ATOM 1418 N N . THR B 1 41 ? -14.797 19.219 4.113 1 98.25 41 THR B N 1
ATOM 1419 C CA . THR B 1 41 ? -15.477 18.344 5.074 1 98.25 41 THR B CA 1
ATOM 1420 C C . THR B 1 41 ? -15.602 16.922 4.527 1 98.25 41 THR B C 1
ATOM 1422 O O . THR B 1 41 ? -16.078 16.719 3.41 1 98.25 41 THR B O 1
ATOM 1425 N N . ILE B 1 42 ? -15.125 16 5.328 1 97.31 42 ILE B N 1
ATOM 1426 C CA . ILE B 1 42 ? -15.242 14.594 4.977 1 97.31 42 ILE B CA 1
ATOM 1427 C C . ILE B 1 42 ? -16.297 13.93 5.855 1 97.31 42 ILE B C 1
ATOM 1429 O O . ILE B 1 42 ? -16.094 13.758 7.059 1 97.31 42 ILE B O 1
ATOM 1433 N N . GLU B 1 43 ? -17.406 13.523 5.273 1 97.69 43 GLU B N 1
ATOM 1434 C CA . GLU B 1 43 ? -18.484 12.883 6.016 1 97.69 43 GLU B CA 1
ATOM 1435 C C . GLU B 1 43 ? -18.125 11.445 6.383 1 97.69 43 GLU B C 1
ATOM 1437 O O . GLU B 1 43 ? -17.266 10.836 5.746 1 97.69 43 GLU B O 1
ATOM 1442 N N . PRO B 1 44 ? -18.797 10.906 7.426 1 96.5 44 PRO B N 1
ATOM 1443 C CA . PRO B 1 44 ? -18.578 9.492 7.742 1 96.5 44 PRO B CA 1
ATOM 1444 C C . PRO B 1 44 ? -18.766 8.578 6.535 1 96.5 44 PRO B C 1
ATOM 1446 O O . PRO B 1 44 ? -19.766 8.688 5.82 1 96.5 44 PRO B O 1
ATOM 1449 N N . GLY B 1 45 ? -17.75 7.742 6.281 1 94.38 45 GLY B N 1
ATOM 1450 C CA . GLY B 1 45 ? -17.844 6.789 5.184 1 94.38 45 GLY B CA 1
ATOM 1451 C C . GLY B 1 45 ? -17.391 7.363 3.855 1 94.38 45 GLY B C 1
ATOM 1452 O O . GLY B 1 45 ? -17.25 6.633 2.871 1 94.38 45 GLY B O 1
ATOM 1453 N N . GLN B 1 46 ? -17.125 8.617 3.838 1 96.06 46 GLN B N 1
ATOM 1454 C CA . GLN B 1 46 ? -16.766 9.281 2.592 1 96.06 46 GLN B CA 1
ATOM 1455 C C . GLN B 1 46 ? -15.281 9.117 2.285 1 96.06 46 GLN B C 1
ATOM 1457 O O . GLN B 1 46 ? -14.445 9.188 3.188 1 96.06 46 GLN B O 1
ATOM 1462 N N . ILE B 1 47 ? -14.984 8.906 1.02 1 96.25 47 ILE B N 1
ATOM 1463 C CA . ILE B 1 47 ? -13.617 8.867 0.51 1 96.25 47 ILE B CA 1
ATOM 1464 C C . ILE B 1 47 ? -13.344 10.125 -0.319 1 96.25 47 ILE B C 1
ATOM 1466 O O . ILE B 1 47 ? -14.125 10.469 -1.205 1 96.25 47 ILE B O 1
ATOM 1470 N N . VAL B 1 48 ? -12.258 10.773 -0.003 1 96.44 48 VAL B N 1
ATOM 1471 C CA . VAL B 1 48 ? -11.883 11.977 -0.749 1 96.44 48 VAL B CA 1
ATOM 1472 C C . VAL B 1 48 ? -10.398 11.922 -1.104 1 96.44 48 VAL B C 1
ATOM 1474 O O . VAL B 1 48 ? -9.602 11.32 -0.381 1 96.44 48 VAL B O 1
ATOM 1477 N N . LYS B 1 49 ? -10.055 12.562 -2.203 1 97.31 49 LYS B N 1
ATOM 1478 C CA . LYS B 1 49 ? -8.656 12.781 -2.578 1 97.31 49 LYS B CA 1
ATOM 1479 C C . LYS B 1 49 ? -8.195 14.18 -2.17 1 97.31 49 LYS B C 1
ATOM 1481 O O . LYS B 1 49 ? -8.727 15.18 -2.643 1 97.31 49 LYS B O 1
ATOM 1486 N N . ILE B 1 50 ? -7.25 14.156 -1.358 1 95.94 50 ILE B N 1
ATOM 1487 C CA . ILE B 1 50 ? -6.758 15.445 -0.884 1 95.94 50 ILE B CA 1
ATOM 1488 C C . ILE B 1 50 ? -5.426 15.766 -1.555 1 95.94 50 ILE B C 1
ATOM 1490 O O . ILE B 1 50 ? -4.461 15.008 -1.428 1 95.94 50 ILE B O 1
ATOM 1494 N N . PRO B 1 51 ? -5.379 16.875 -2.242 1 95.25 51 PRO B N 1
ATOM 1495 C CA . PRO B 1 51 ? -4.113 17.266 -2.867 1 95.25 51 PRO B CA 1
ATOM 1496 C C . PRO B 1 51 ? -3.082 17.75 -1.855 1 95.25 51 PRO B C 1
ATOM 1498 O O . PRO B 1 51 ? -3.447 18.359 -0.843 1 95.25 51 PRO B O 1
ATOM 1501 N N . THR B 1 52 ? -1.825 17.516 -2.146 1 93.88 52 THR B N 1
ATOM 1502 C CA . THR B 1 52 ? -0.747 18 -1.289 1 93.88 52 THR B CA 1
ATOM 1503 C C . THR B 1 52 ? -0.026 19.188 -1.937 1 93.88 52 THR B C 1
ATOM 1505 O O . THR B 1 52 ? 0.733 19.891 -1.273 1 93.88 52 THR B O 1
ATOM 1508 N N . GLY B 1 53 ? -0.251 19.297 -3.283 1 92.69 53 GLY B N 1
ATOM 1509 C CA . GLY B 1 53 ? 0.448 20.328 -4.023 1 92.69 53 GLY B CA 1
ATOM 1510 C C . GLY B 1 53 ? 1.882 19.969 -4.355 1 92.69 53 GLY B C 1
ATOM 1511 O O . GLY B 1 53 ? 2.629 20.781 -4.895 1 92.69 53 GLY B O 1
ATOM 1512 N N . LEU B 1 54 ? 2.301 18.719 -4.121 1 92.44 54 LEU B N 1
ATOM 1513 C CA . LEU B 1 54 ? 3.688 18.312 -4.293 1 92.44 54 LEU B CA 1
ATOM 1514 C C . LEU B 1 54 ? 3.797 17.203 -5.336 1 92.44 54 LEU B C 1
ATOM 1516 O O . LEU B 1 54 ? 2.949 16.297 -5.391 1 92.44 54 LEU B O 1
ATOM 1520 N N . ALA B 1 55 ? 4.75 17.281 -6.133 1 94.69 55 ALA B N 1
ATOM 1521 C CA . ALA B 1 55 ? 5.234 16.188 -6.969 1 94.69 55 ALA B CA 1
ATOM 1522 C C . ALA B 1 55 ? 6.699 15.875 -6.672 1 94.69 55 ALA B C 1
ATOM 1524 O O . ALA B 1 55 ? 7.473 16.766 -6.328 1 94.69 55 ALA B O 1
ATOM 1525 N N . ILE B 1 56 ? 7.074 14.625 -6.805 1 93.62 56 ILE B N 1
ATOM 1526 C CA . ILE B 1 56 ? 8.445 14.281 -6.441 1 93.62 56 ILE B CA 1
ATOM 1527 C C . ILE B 1 56 ? 9.078 13.453 -7.551 1 93.62 56 ILE B C 1
ATOM 1529 O O . ILE B 1 56 ? 8.383 12.914 -8.414 1 93.62 56 ILE B O 1
ATOM 1533 N N . GLU B 1 57 ? 10.367 13.422 -7.52 1 94.25 57 GLU B N 1
ATOM 1534 C CA . GLU B 1 57 ? 11.203 12.555 -8.344 1 94.25 57 GLU B CA 1
ATOM 1535 C C . GLU B 1 57 ? 12.164 11.742 -7.484 1 94.25 57 GLU B C 1
ATOM 1537 O O . GLU B 1 57 ? 13.062 12.305 -6.848 1 94.25 57 GLU B O 1
ATOM 1542 N N . LEU B 1 58 ? 11.945 10.484 -7.449 1 93.44 58 LEU B N 1
ATOM 1543 C CA . LEU B 1 58 ? 12.836 9.602 -6.707 1 93.44 58 LEU B CA 1
ATOM 1544 C C . LEU B 1 58 ? 14.117 9.336 -7.492 1 93.44 58 LEU B C 1
ATOM 1546 O O . LEU B 1 58 ? 14.133 9.43 -8.719 1 93.44 58 LEU B O 1
ATOM 1550 N N . PRO B 1 59 ? 15.18 9.086 -6.887 1 92.31 59 PRO B N 1
ATOM 1551 C CA . PRO B 1 59 ? 16.484 9.055 -7.535 1 92.31 59 PRO B CA 1
ATOM 1552 C C . PRO B 1 59 ? 16.641 7.906 -8.531 1 92.31 59 PRO B C 1
ATOM 1554 O O . PRO B 1 59 ? 17.391 8.008 -9.492 1 92.31 59 PRO B O 1
ATOM 1557 N N . HIS B 1 60 ? 16 6.762 -8.297 1 90.94 60 HIS B N 1
ATOM 1558 C CA . HIS B 1 60 ? 16.078 5.605 -9.188 1 90.94 60 HIS B CA 1
ATOM 1559 C C . HIS B 1 60 ? 15.016 4.566 -8.828 1 90.94 60 HIS B C 1
ATOM 1561 O O . HIS B 1 60 ? 14.32 4.703 -7.824 1 90.94 60 HIS B O 1
ATOM 1567 N N . ALA B 1 61 ? 14.914 3.547 -9.602 1 90.31 61 ALA B N 1
ATOM 1568 C CA . ALA B 1 61 ? 13.852 2.551 -9.516 1 90.31 61 ALA B CA 1
ATOM 1569 C C . ALA B 1 61 ? 14.008 1.686 -8.273 1 90.31 61 ALA B C 1
ATOM 1571 O O . ALA B 1 61 ? 13.086 0.966 -7.887 1 90.31 61 ALA B O 1
ATOM 1572 N N . GLY B 1 62 ? 15.102 1.738 -7.648 1 91.81 62 GLY B N 1
ATOM 1573 C CA . GLY B 1 62 ? 15.336 0.941 -6.453 1 91.81 62 GLY B CA 1
ATOM 1574 C C . GLY B 1 62 ? 14.781 1.578 -5.191 1 91.81 62 GLY B C 1
ATOM 1575 O O . GLY B 1 62 ? 15.016 1.086 -4.086 1 91.81 62 GLY B O 1
ATOM 1576 N N . VAL B 1 63 ? 14.078 2.688 -5.348 1 93.88 63 VAL B N 1
ATOM 1577 C CA . VAL B 1 63 ? 13.469 3.389 -4.227 1 93.88 63 VAL B CA 1
ATOM 1578 C C . VAL B 1 63 ? 11.977 3.605 -4.5 1 93.88 63 VAL B C 1
ATOM 1580 O O . VAL B 1 63 ? 11.594 3.98 -5.609 1 93.88 63 VAL B O 1
ATOM 1583 N N . GLY B 1 64 ? 11.141 3.266 -3.488 1 95.25 64 GLY B N 1
ATOM 1584 C CA . GLY B 1 64 ? 9.734 3.641 -3.488 1 95.25 64 GLY B CA 1
ATOM 1585 C C . GLY B 1 64 ? 9.367 4.59 -2.361 1 95.25 64 GLY B C 1
ATOM 1586 O O . GLY B 1 64 ? 10.039 4.621 -1.329 1 95.25 64 GLY B O 1
ATOM 1587 N N . ALA B 1 65 ? 8.375 5.402 -2.645 1 96.25 65 ALA B N 1
ATOM 1588 C CA . ALA B 1 65 ? 7.766 6.18 -1.568 1 96.25 65 ALA B CA 1
ATOM 1589 C C . ALA B 1 65 ? 6.438 5.57 -1.134 1 96.25 65 ALA B C 1
ATOM 1591 O O . ALA B 1 65 ? 5.641 5.145 -1.972 1 96.25 65 ALA B O 1
ATOM 1592 N N . PHE B 1 66 ? 6.242 5.5 0.162 1 97.5 66 PHE B N 1
ATOM 1593 C CA . PHE B 1 66 ? 5.055 4.895 0.753 1 97.5 66 PHE B CA 1
ATOM 1594 C C . PHE B 1 66 ? 4.348 5.879 1.68 1 97.5 66 PHE B C 1
ATOM 1596 O O . PHE B 1 66 ? 4.984 6.508 2.525 1 97.5 66 PHE B O 1
ATOM 1603 N N . VAL B 1 67 ? 3.072 6.031 1.462 1 96.75 67 VAL B N 1
ATOM 1604 C CA . VAL B 1 67 ? 2.283 7 2.217 1 96.75 67 VAL B CA 1
ATOM 1605 C C . VAL B 1 67 ? 1.46 6.273 3.281 1 96.75 67 VAL B C 1
ATOM 1607 O O . VAL B 1 67 ? 0.672 5.379 2.963 1 96.75 67 VAL B O 1
ATOM 1610 N N . PHE B 1 68 ? 1.617 6.664 4.516 1 95.44 68 PHE B N 1
ATOM 1611 C CA . PHE B 1 68 ? 0.956 6.055 5.664 1 95.44 68 PHE B CA 1
ATOM 1612 C C . PHE B 1 68 ? 0.025 7.051 6.348 1 95.44 68 PHE B C 1
ATOM 1614 O O . PHE B 1 68 ? 0.259 8.258 6.297 1 95.44 68 PHE B O 1
ATOM 1621 N N . ALA B 1 69 ? -1.004 6.492 6.957 1 93.69 69 ALA B N 1
ATOM 1622 C CA . ALA B 1 69 ? -1.868 7.316 7.801 1 93.69 69 ALA B CA 1
ATOM 1623 C C . ALA B 1 69 ? -1.121 7.805 9.039 1 93.69 69 ALA B C 1
ATOM 1625 O O . ALA B 1 69 ? -0.131 7.199 9.453 1 93.69 69 ALA B O 1
ATOM 1626 N N . ARG B 1 70 ? -1.597 8.945 9.508 1 88.69 70 ARG B N 1
ATOM 1627 C CA . ARG B 1 70 ? -1.131 9.367 10.82 1 88.69 70 ARG B CA 1
ATOM 1628 C C . ARG B 1 70 ? -1.91 8.672 11.938 1 88.69 70 ARG B C 1
ATOM 1630 O O . ARG B 1 70 ? -3.139 8.766 11.992 1 88.69 70 ARG B O 1
ATOM 1637 N N . SER B 1 71 ? -1.229 8.164 12.836 1 86.25 71 SER B N 1
ATOM 1638 C CA . SER B 1 71 ? -1.869 7.363 13.875 1 86.25 71 SER B CA 1
ATOM 1639 C C . SER B 1 71 ? -2.832 8.203 14.703 1 86.25 71 SER B C 1
ATOM 1641 O O . SER B 1 71 ? -3.91 7.734 15.078 1 86.25 71 SER B O 1
ATOM 1643 N N . GLY B 1 72 ? -2.471 9.414 15.008 1 83.31 72 GLY B N 1
ATOM 1644 C CA . GLY B 1 72 ? -3.332 10.273 15.797 1 83.31 72 GLY B CA 1
ATOM 1645 C C . GLY B 1 72 ? -4.664 10.57 15.133 1 83.31 72 GLY B C 1
ATOM 1646 O O . GLY B 1 72 ? -5.711 10.516 15.781 1 83.31 72 GLY B O 1
ATOM 1647 N N . LEU B 1 73 ? -4.68 10.844 13.875 1 87.5 73 LEU B N 1
ATOM 1648 C CA . LEU B 1 73 ? -5.902 11.125 13.125 1 87.5 73 LEU B CA 1
ATOM 1649 C C . LEU B 1 73 ? -6.77 9.875 13.031 1 87.5 73 LEU B C 1
ATOM 1651 O O . LEU B 1 73 ? -7.996 9.953 13.156 1 87.5 73 LEU B O 1
ATOM 1655 N N . ALA B 1 74 ? -6.062 8.781 12.852 1 88.81 74 ALA B N 1
ATOM 1656 C CA . ALA B 1 74 ? -6.793 7.523 12.711 1 88.81 74 ALA B CA 1
ATOM 1657 C C . ALA B 1 74 ? -7.438 7.113 14.031 1 88.81 74 ALA B C 1
ATOM 1659 O O . ALA B 1 74 ? -8.617 6.754 14.07 1 88.81 74 ALA B O 1
ATOM 1660 N N . SER B 1 75 ? -6.699 7.207 15.117 1 88 75 SER B N 1
ATOM 1661 C CA . SER B 1 75 ? -7.188 6.719 16.406 1 88 75 SER B CA 1
ATOM 1662 C C . SER B 1 75 ? -8.227 7.66 17 1 88 75 SER B C 1
ATOM 1664 O O . SER B 1 75 ? -9.219 7.215 17.578 1 88 75 SER B O 1
ATOM 1666 N N . LYS B 1 76 ? -8.078 8.938 16.781 1 88.31 76 LYS B N 1
ATOM 1667 C CA . LYS B 1 76 ? -8.945 9.914 17.422 1 88.31 76 LYS B CA 1
ATOM 1668 C C . LYS B 1 76 ? -10.18 10.195 16.578 1 88.31 76 LYS B C 1
ATOM 1670 O O . LYS B 1 76 ? -11.273 10.391 17.109 1 88.31 76 LYS B O 1
ATOM 1675 N N . TYR B 1 77 ? -10.008 10.172 15.211 1 90.94 77 TYR B N 1
ATOM 1676 C CA . TYR B 1 77 ? -11.078 10.68 14.367 1 90.94 77 TYR B CA 1
ATOM 1677 C C . TYR B 1 77 ? -11.492 9.641 13.328 1 90.94 77 TYR B C 1
ATOM 1679 O O . TYR B 1 77 ? -12.445 9.852 12.578 1 90.94 77 TYR B O 1
ATOM 1687 N N . GLY B 1 78 ? -10.742 8.578 13.219 1 92.69 78 GLY B N 1
ATOM 1688 C CA . GLY B 1 78 ? -11.062 7.547 12.242 1 92.69 78 GLY B CA 1
ATOM 1689 C C . GLY B 1 78 ? -10.594 7.883 10.844 1 92.69 78 GLY B C 1
ATOM 1690 O O . GLY B 1 78 ? -11.055 7.289 9.867 1 92.69 78 GLY B O 1
ATOM 1691 N N . LEU B 1 79 ? -9.75 8.844 10.742 1 93.31 79 LEU B N 1
ATOM 1692 C CA . LEU B 1 79 ? -9.242 9.234 9.43 1 93.31 79 LEU B CA 1
ATOM 1693 C C . LEU B 1 79 ? -8.086 8.336 9 1 93.31 79 LEU B C 1
ATOM 1695 O O . LEU B 1 79 ? -7 8.398 9.578 1 93.31 79 LEU B O 1
ATOM 1699 N N . ALA B 1 80 ? -8.359 7.527 7.996 1 94.69 80 ALA B N 1
ATOM 1700 C CA . ALA B 1 80 ? -7.379 6.578 7.477 1 94.69 80 ALA B CA 1
ATOM 1701 C C . ALA B 1 80 ? -7.188 6.754 5.973 1 94.69 80 ALA B C 1
ATOM 1703 O O . ALA B 1 80 ? -7.84 7.594 5.352 1 94.69 80 ALA B O 1
ATOM 1704 N N . LEU B 1 81 ? -6.227 6.117 5.469 1 96.38 81 LEU B N 1
ATOM 1705 C CA . LEU B 1 81 ? -6.102 6.078 4.02 1 96.38 81 LEU B CA 1
ATOM 1706 C C . LEU B 1 81 ? -7.023 5.02 3.422 1 96.38 81 LEU B C 1
ATOM 1708 O O . LEU B 1 81 ? -7.062 3.883 3.898 1 96.38 81 LEU B O 1
ATOM 1712 N N . ALA B 1 82 ? -7.734 5.367 2.383 1 95.12 82 ALA B N 1
ATOM 1713 C CA . ALA B 1 82 ? -8.703 4.465 1.765 1 95.12 82 ALA B CA 1
ATOM 1714 C C . ALA B 1 82 ? -8.008 3.225 1.203 1 95.12 82 ALA B C 1
ATOM 1716 O O . ALA B 1 82 ? -8.609 2.146 1.154 1 95.12 82 ALA B O 1
ATOM 1717 N N . ASN B 1 83 ? -6.75 3.391 0.819 1 94.94 83 ASN B N 1
ATOM 1718 C CA . ASN B 1 83 ? -6 2.287 0.231 1 94.94 83 ASN B CA 1
ATOM 1719 C C . ASN B 1 83 ? -5.008 1.69 1.227 1 94.94 83 ASN B C 1
ATOM 1721 O O . ASN B 1 83 ? -4.102 0.953 0.839 1 94.94 83 ASN B O 1
ATOM 1725 N N . GLY B 1 84 ? -5.113 1.964 2.475 1 94.44 84 GLY B N 1
ATOM 1726 C CA . GLY B 1 84 ? -4.234 1.437 3.506 1 94.44 84 GLY B CA 1
ATOM 1727 C C . GLY B 1 84 ? -2.871 2.102 3.525 1 94.44 84 GLY B C 1
ATOM 1728 O O . GLY B 1 84 ? -2.578 2.902 4.414 1 94.44 84 GLY B O 1
ATOM 1729 N N . VAL B 1 85 ? -2.102 1.791 2.482 1 96.06 85 VAL B N 1
ATOM 1730 C CA . VAL B 1 85 ? -0.797 2.395 2.24 1 96.06 85 VAL B CA 1
ATOM 1731 C C . VAL B 1 85 ? -0.675 2.787 0.769 1 96.06 85 VAL B C 1
ATOM 1733 O O . VAL B 1 85 ? -0.974 1.987 -0.12 1 96.06 85 VAL B O 1
ATOM 1736 N N . GLY B 1 86 ? -0.338 4.027 0.534 1 96.62 86 GLY B N 1
ATOM 1737 C CA . GLY B 1 86 ? -0.083 4.461 -0.831 1 96.62 86 GLY B CA 1
ATOM 1738 C C . GLY B 1 86 ? 1.301 4.09 -1.327 1 96.62 86 GLY B C 1
ATOM 1739 O O . GLY B 1 86 ? 2.271 4.137 -0.569 1 96.62 86 GLY B O 1
ATOM 1740 N N . VAL B 1 87 ? 1.359 3.729 -2.609 1 96.12 87 VAL B N 1
ATOM 1741 C CA . VAL B 1 87 ? 2.639 3.43 -3.242 1 96.12 87 VAL B CA 1
ATOM 1742 C C . VAL B 1 87 ? 2.91 4.434 -4.359 1 96.12 87 VAL B C 1
ATOM 1744 O O . VAL B 1 87 ? 2.078 4.625 -5.246 1 96.12 87 VAL B O 1
ATOM 1747 N N . ILE B 1 88 ? 3.994 5.062 -4.285 1 95.56 88 ILE B N 1
ATOM 1748 C CA . ILE B 1 88 ? 4.418 6.008 -5.309 1 95.56 88 ILE B CA 1
ATOM 1749 C C . ILE B 1 88 ? 5.621 5.441 -6.062 1 95.56 88 ILE B C 1
ATOM 1751 O O . ILE B 1 88 ? 6.684 5.227 -5.477 1 95.56 88 ILE B O 1
ATOM 1755 N N . ASP B 1 89 ? 5.445 5.273 -7.316 1 95.06 89 ASP B N 1
ATOM 1756 C CA . ASP B 1 89 ? 6.48 4.734 -8.195 1 95.06 89 ASP B CA 1
ATOM 1757 C C . ASP B 1 89 ? 7.574 5.766 -8.461 1 95.06 89 ASP B C 1
ATOM 1759 O O . ASP B 1 89 ? 7.316 6.973 -8.43 1 95.06 89 ASP B O 1
ATOM 1763 N N . SER B 1 90 ? 8.734 5.254 -8.797 1 94.06 90 SER B N 1
ATOM 1764 C CA . SER B 1 90 ? 9.875 6.141 -9 1 94.06 90 SER B CA 1
ATOM 1765 C C . SER B 1 90 ? 9.703 6.996 -10.25 1 94.06 90 SER B C 1
ATOM 1767 O O . SER B 1 90 ? 10.305 8.062 -10.367 1 94.06 90 SER B O 1
ATOM 1769 N N . ASP B 1 91 ? 8.859 6.574 -11.18 1 92.56 91 ASP B N 1
ATOM 1770 C CA . ASP B 1 91 ? 8.695 7.316 -12.422 1 92.56 91 ASP B CA 1
ATOM 1771 C C . ASP B 1 91 ? 7.367 8.07 -12.438 1 92.56 91 ASP B C 1
ATOM 1773 O O . ASP B 1 91 ? 6.93 8.547 -13.484 1 92.56 91 ASP B O 1
ATOM 1777 N N . TYR B 1 92 ? 6.652 8.039 -11.312 1 94.25 92 TYR B N 1
ATOM 1778 C CA . TYR B 1 92 ? 5.473 8.883 -11.195 1 94.25 92 TYR B CA 1
ATOM 1779 C C . TYR B 1 92 ? 5.859 10.352 -11.055 1 94.25 92 TYR B C 1
ATOM 1781 O O . TYR B 1 92 ? 6.715 10.695 -10.234 1 94.25 92 TYR B O 1
ATOM 1789 N N . ARG B 1 93 ? 5.223 11.273 -11.867 1 95.56 93 ARG B N 1
ATOM 1790 C CA . ARG B 1 93 ? 5.578 12.688 -11.852 1 95.56 93 ARG B CA 1
ATOM 1791 C C . ARG B 1 93 ? 4.363 13.555 -11.562 1 95.56 93 ARG B C 1
ATOM 1793 O O . ARG B 1 93 ? 4.43 14.781 -11.664 1 95.56 93 ARG B O 1
ATOM 1800 N N . GLY B 1 94 ? 3.256 12.945 -11.234 1 94.19 94 GLY B N 1
ATOM 1801 C CA . GLY B 1 94 ? 2.049 13.688 -10.914 1 94.19 94 GLY B CA 1
ATOM 1802 C C . GLY B 1 94 ? 2.012 14.18 -9.477 1 94.19 94 GLY B C 1
ATOM 1803 O O . GLY B 1 94 ? 2.887 13.836 -8.68 1 94.19 94 GLY B O 1
ATOM 1804 N N . GLU B 1 95 ? 1.009 15 -9.195 1 94.94 95 GLU B N 1
ATOM 1805 C CA . GLU B 1 95 ? 0.791 15.453 -7.828 1 94.94 95 GLU B CA 1
ATOM 1806 C C . GLU B 1 95 ? 0.451 14.289 -6.906 1 94.94 95 GLU B C 1
ATOM 1808 O O . GLU B 1 95 ? -0.316 13.398 -7.277 1 94.94 95 GLU B O 1
ATOM 1813 N N . ILE B 1 96 ? 1.067 14.305 -5.73 1 95 96 ILE B N 1
ATOM 1814 C CA . ILE B 1 96 ? 0.698 13.336 -4.711 1 95 96 ILE B CA 1
ATOM 1815 C C . ILE B 1 96 ? -0.688 13.664 -4.16 1 95 96 ILE B C 1
ATOM 1817 O O . ILE B 1 96 ? -0.89 14.727 -3.568 1 95 96 ILE B O 1
ATOM 1821 N N . LEU B 1 97 ? -1.609 12.781 -4.434 1 96.25 97 LEU B N 1
ATOM 1822 C CA . LEU B 1 97 ? -2.953 12.828 -3.869 1 96.25 97 LEU B CA 1
ATOM 1823 C C . LEU B 1 97 ? -3.135 11.758 -2.801 1 96.25 97 LEU B C 1
ATOM 1825 O O . LEU B 1 97 ? -2.762 10.602 -3.01 1 96.25 97 LEU B O 1
ATOM 1829 N N . VAL B 1 98 ? -3.643 12.164 -1.692 1 96.31 98 VAL B N 1
ATOM 1830 C CA . VAL B 1 98 ? -3.852 11.211 -0.604 1 96.31 98 VAL B CA 1
ATOM 1831 C C . VAL B 1 98 ? -5.328 10.836 -0.521 1 96.31 98 VAL B C 1
ATOM 1833 O O . VAL B 1 98 ? -6.18 11.688 -0.245 1 96.31 98 VAL B O 1
ATOM 1836 N N . ALA B 1 99 ? -5.613 9.586 -0.738 1 96.75 99 ALA B N 1
ATOM 1837 C CA . ALA B 1 99 ? -6.984 9.094 -0.602 1 96.75 99 ALA B CA 1
ATOM 1838 C C . ALA B 1 99 ? -7.324 8.82 0.86 1 96.75 99 ALA B C 1
ATOM 1840 O O . ALA B 1 99 ? -6.828 7.852 1.448 1 96.75 99 ALA B O 1
ATOM 1841 N N . VAL B 1 100 ? -8.258 9.609 1.339 1 96.38 100 VAL B N 1
ATOM 1842 C CA . VAL B 1 100 ? -8.609 9.516 2.754 1 96.38 100 VAL B CA 1
ATOM 1843 C C . VAL B 1 100 ? -10.047 9.039 2.904 1 96.38 100 VAL B C 1
ATOM 1845 O O . VAL B 1 100 ? -10.93 9.445 2.145 1 96.38 100 VAL B O 1
ATOM 1848 N N . ILE B 1 101 ? -10.211 8.195 3.898 1 96.44 101 ILE B N 1
ATOM 1849 C CA . ILE B 1 101 ? -11.555 7.754 4.266 1 96.44 101 ILE B CA 1
ATOM 1850 C C . ILE B 1 101 ? -11.844 8.133 5.719 1 96.44 101 ILE B C 1
ATOM 1852 O O . ILE B 1 101 ? -10.969 8 6.582 1 96.44 101 ILE B O 1
ATOM 1856 N N . ASN B 1 102 ? -13.031 8.625 5.961 1 96.88 102 ASN B N 1
ATOM 1857 C CA . ASN B 1 102 ? -13.508 8.852 7.32 1 96.88 102 ASN B CA 1
ATOM 1858 C C . ASN B 1 102 ? -14.242 7.633 7.867 1 96.88 102 ASN B C 1
ATOM 1860 O O . ASN B 1 102 ? -15.422 7.426 7.57 1 96.88 102 ASN B O 1
ATOM 1864 N N . GLN B 1 103 ? -13.594 6.895 8.68 1 94.38 103 GLN B N 1
ATOM 1865 C CA . GLN B 1 103 ? -14.18 5.699 9.281 1 94.38 103 GLN B CA 1
ATOM 1866 C C . GLN B 1 103 ? -14.859 6.027 10.609 1 94.38 103 GLN B C 1
ATOM 1868 O O . GLN B 1 103 ? -15.375 5.137 11.289 1 94.38 103 GLN B O 1
ATOM 1873 N N . GLY B 1 104 ? -14.797 7.254 10.969 1 93.69 104 GLY B N 1
ATOM 1874 C CA . GLY B 1 104 ? -15.438 7.703 12.195 1 93.69 104 GLY B CA 1
ATOM 1875 C C . GLY B 1 104 ? -16.922 7.934 12.055 1 93.69 104 GLY B C 1
ATOM 1876 O O . GLY B 1 104 ? -17.5 7.637 11 1 93.69 104 GLY B O 1
ATOM 1877 N N . SER B 1 105 ? -17.516 8.43 13.109 1 95.56 105 SER B N 1
ATOM 1878 C CA . SER B 1 105 ? -18.953 8.641 13.148 1 95.56 105 SER B CA 1
ATOM 1879 C C . SER B 1 105 ? -19.297 10.117 13 1 95.56 105 SER B C 1
ATOM 1881 O O . SER B 1 105 ? -20.469 10.469 12.859 1 95.56 105 SER B O 1
ATOM 1883 N N . GLU B 1 106 ? -18.344 11.016 12.961 1 96.88 106 GLU B N 1
ATOM 1884 C CA . GLU B 1 106 ? -18.562 12.453 12.836 1 96.88 106 GLU B CA 1
ATOM 1885 C C . GLU B 1 106 ? -17.797 13.031 11.648 1 96.88 106 GLU B C 1
ATOM 1887 O O . GLU B 1 106 ? -16.734 12.508 11.281 1 96.88 106 GLU B O 1
ATOM 1892 N N . PRO B 1 107 ? -18.391 14.07 11.102 1 97.62 107 PRO B N 1
ATOM 1893 C CA . PRO B 1 107 ? -17.641 14.734 10.039 1 97.62 107 PRO B CA 1
ATOM 1894 C C . PRO B 1 107 ? -16.297 15.281 10.516 1 97.62 107 PRO B C 1
ATOM 1896 O O . PRO B 1 107 ? -16.172 15.664 11.688 1 97.62 107 PRO B O 1
ATOM 1899 N N . PHE B 1 108 ? -15.383 15.266 9.648 1 96.94 108 PHE B N 1
ATOM 1900 C CA . PHE B 1 108 ? -14.062 15.828 9.922 1 96.94 108 PHE B CA 1
ATOM 1901 C C . PHE B 1 108 ? -13.727 16.922 8.922 1 96.94 108 PHE B C 1
ATOM 1903 O O . PHE B 1 108 ? -13.875 16.734 7.711 1 96.94 108 PHE B O 1
ATOM 1910 N N . VAL B 1 109 ? -13.234 18 9.422 1 97.56 109 VAL B N 1
ATOM 1911 C CA . VAL B 1 109 ? -12.898 19.141 8.562 1 97.56 109 VAL B CA 1
ATOM 1912 C C . VAL B 1 109 ? -11.383 19.219 8.383 1 97.56 109 VAL B C 1
ATOM 1914 O O . VAL B 1 109 ? -10.633 19.266 9.359 1 97.56 109 VAL B O 1
ATOM 1917 N N . VAL B 1 110 ? -10.969 19.172 7.094 1 96.5 110 VAL B N 1
ATOM 1918 C CA . VAL B 1 110 ? -9.562 19.359 6.75 1 96.5 110 VAL B CA 1
ATOM 1919 C C . VAL B 1 110 ? -9.336 20.797 6.281 1 96.5 110 VAL B C 1
ATOM 1921 O O . VAL B 1 110 ? -10.086 21.312 5.445 1 96.5 110 VAL B O 1
ATOM 1924 N N . LYS B 1 111 ? -8.328 21.422 6.84 1 95.56 111 LYS B N 1
ATOM 1925 C CA . LYS B 1 111 ? -7.938 22.766 6.441 1 95.56 111 LYS B CA 1
ATOM 1926 C C . LYS B 1 111 ? -6.617 22.766 5.68 1 95.56 111 LYS B C 1
ATOM 1928 O O . LYS B 1 111 ? -5.855 21.797 5.762 1 95.56 111 LYS B O 1
ATOM 1933 N N . ASP B 1 112 ? -6.406 23.891 4.941 1 93.31 112 ASP B N 1
ATOM 1934 C CA . ASP B 1 112 ? -5.129 24.047 4.254 1 93.31 112 ASP B CA 1
ATOM 1935 C C . ASP B 1 112 ? -3.963 23.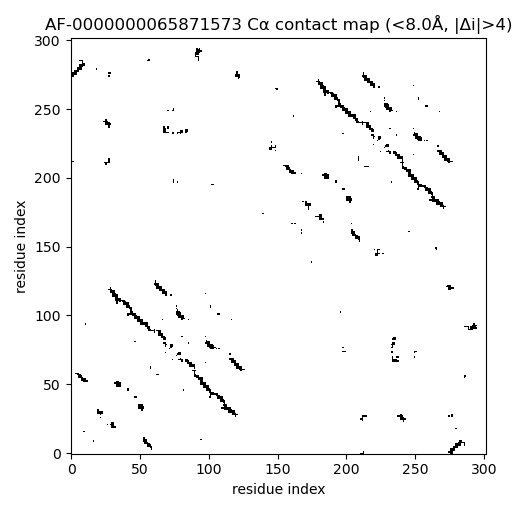984 5.234 1 93.31 112 ASP B C 1
ATOM 1937 O O . ASP B 1 112 ? -4 24.625 6.289 1 93.31 112 ASP B O 1
ATOM 1941 N N . GLY B 1 113 ? -2.988 23.078 4.875 1 91.62 113 GLY B N 1
ATOM 1942 C CA . GLY B 1 113 ? -1.799 23.016 5.707 1 91.62 113 GLY B CA 1
ATOM 1943 C C . GLY B 1 113 ? -1.868 21.906 6.75 1 91.62 113 GLY B C 1
ATOM 1944 O O . GLY B 1 113 ? -0.869 21.609 7.402 1 91.62 113 GLY B O 1
ATOM 1945 N N . ASP B 1 114 ? -3.062 21.281 6.984 1 92.62 114 ASP B N 1
ATOM 1946 C CA . ASP B 1 114 ? -3.182 20.188 7.938 1 92.62 114 ASP B CA 1
ATOM 1947 C C . ASP B 1 114 ? -2.295 19.016 7.535 1 92.62 114 ASP B C 1
ATOM 1949 O O . ASP B 1 114 ? -2.201 18.672 6.355 1 92.62 114 ASP B O 1
ATOM 1953 N N . ARG B 1 115 ? -1.618 18.406 8.516 1 92.5 115 ARG B N 1
ATOM 1954 C CA . ARG B 1 115 ? -0.874 17.188 8.266 1 92.5 115 ARG B CA 1
ATOM 1955 C C . ARG B 1 115 ? -1.815 15.992 8.125 1 92.5 115 ARG B C 1
ATOM 1957 O O . ARG B 1 115 ? -2.41 15.539 9.102 1 92.5 115 ARG B O 1
ATOM 1964 N N . ILE B 1 116 ? -1.905 15.414 6.961 1 93.31 116 ILE B N 1
ATOM 1965 C CA . ILE B 1 116 ? -2.971 14.453 6.695 1 93.31 116 ILE B CA 1
ATOM 1966 C C . ILE B 1 116 ? -2.379 13.055 6.527 1 93.31 116 ILE B C 1
ATOM 1968 O O . ILE B 1 116 ? -3.104 12.055 6.57 1 93.31 116 ILE B O 1
ATOM 1972 N N . ALA B 1 117 ? -1.1 12.945 6.305 1 94.38 117 ALA B N 1
ATOM 1973 C CA . ALA B 1 117 ? -0.407 11.68 6.113 1 94.38 117 ALA B CA 1
ATOM 1974 C C . ALA B 1 117 ? 1.092 11.828 6.355 1 94.38 117 ALA B C 1
ATOM 1976 O O . ALA B 1 117 ? 1.565 12.914 6.707 1 94.38 117 ALA B O 1
ATOM 1977 N N . GLN B 1 118 ? 1.804 10.711 6.266 1 94.38 118 GLN B N 1
ATOM 1978 C CA . GLN B 1 118 ? 3.262 10.703 6.301 1 94.38 118 GLN B CA 1
ATOM 1979 C C . GLN B 1 118 ? 3.832 9.82 5.191 1 94.38 118 GLN B C 1
ATOM 1981 O O . GLN B 1 118 ? 3.24 8.797 4.844 1 94.38 118 GLN B O 1
ATOM 1986 N N . MET B 1 119 ? 4.938 10.289 4.715 1 95.5 119 MET B N 1
ATOM 1987 C CA . MET B 1 119 ? 5.594 9.602 3.602 1 95.5 119 MET B CA 1
ATOM 1988 C C . MET B 1 119 ? 6.941 9.031 4.031 1 95.5 119 MET B C 1
ATOM 1990 O O . MET B 1 119 ? 7.723 9.711 4.699 1 95.5 119 MET B O 1
ATOM 1994 N N . VAL B 1 120 ? 7.207 7.754 3.742 1 95.69 120 VAL B N 1
ATOM 1995 C CA . VAL B 1 120 ? 8.445 7.047 4.055 1 95.69 120 VAL B CA 1
ATOM 1996 C C . VAL B 1 120 ? 9.094 6.547 2.768 1 95.69 120 VAL B C 1
ATOM 1998 O O . VAL B 1 120 ? 8.406 6.031 1.88 1 95.69 120 VAL B O 1
ATOM 2001 N N . PHE B 1 121 ? 10.406 6.742 2.646 1 95.19 121 PHE B N 1
ATOM 2002 C CA . PHE B 1 121 ? 11.164 6.215 1.521 1 95.19 121 PHE B CA 1
ATOM 2003 C C . PHE B 1 121 ? 11.812 4.887 1.884 1 95.19 121 PHE B C 1
ATOM 2005 O O . PHE B 1 121 ? 12.539 4.793 2.875 1 95.19 121 PHE B O 1
ATOM 2012 N N . LEU B 1 122 ? 11.547 3.854 1.023 1 94.56 122 LEU B N 1
ATOM 2013 C CA . LEU B 1 122 ? 12.055 2.514 1.295 1 94.56 122 LEU B CA 1
ATOM 2014 C C . LEU B 1 122 ? 12.773 1.945 0.073 1 94.56 122 LEU B C 1
ATOM 2016 O O . LEU B 1 122 ? 12.375 2.215 -1.063 1 94.56 122 LEU B O 1
ATOM 2020 N N . PRO B 1 123 ? 13.828 1.209 0.306 1 94.44 123 PRO B N 1
ATOM 2021 C CA . PRO B 1 123 ? 14.359 0.447 -0.827 1 94.44 123 PRO B CA 1
ATOM 2022 C C . PRO B 1 123 ? 13.398 -0.633 -1.314 1 94.44 123 PRO B C 1
ATOM 2024 O O . PRO B 1 123 ? 12.703 -1.259 -0.506 1 94.44 123 PRO B O 1
ATOM 2027 N N . VAL B 1 124 ? 13.312 -0.782 -2.611 1 95.31 124 VAL B N 1
ATOM 2028 C CA . VAL B 1 124 ? 12.484 -1.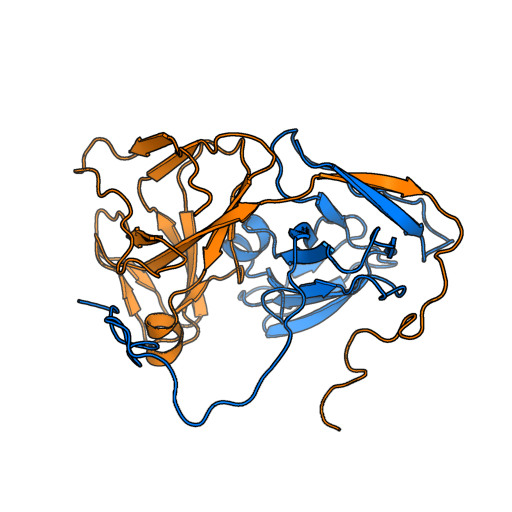835 -3.189 1 95.31 124 VAL B CA 1
ATOM 2029 C C . VAL B 1 124 ? 13.336 -2.73 -4.082 1 95.31 124 VAL B C 1
ATOM 2031 O O . VAL B 1 124 ? 14.312 -2.273 -4.684 1 95.31 124 VAL B O 1
ATOM 2034 N N . PHE B 1 125 ? 13.062 -3.988 -4.098 1 94.5 125 PHE B N 1
ATOM 2035 C CA . PHE B 1 125 ? 13.672 -4.918 -5.047 1 94.5 125 PHE B CA 1
ATOM 2036 C C . PHE B 1 125 ? 12.812 -5.047 -6.301 1 94.5 125 PHE B C 1
ATOM 2038 O O . PHE B 1 125 ? 11.586 -5.035 -6.223 1 94.5 125 PHE B O 1
ATOM 2045 N N . ILE B 1 126 ? 13.508 -5.176 -7.383 1 93.12 126 ILE B N 1
ATOM 2046 C CA . ILE B 1 126 ? 12.812 -5.488 -8.633 1 93.12 126 ILE B CA 1
ATOM 2047 C C . ILE B 1 126 ? 12.797 -7 -8.844 1 93.12 126 ILE B C 1
ATOM 2049 O O . ILE B 1 126 ? 13.852 -7.641 -8.875 1 93.12 126 ILE B O 1
ATOM 2053 N N . GLY B 1 127 ? 11.625 -7.559 -8.977 1 92.12 127 GLY B N 1
ATOM 2054 C CA . GLY B 1 127 ? 11.5 -9 -9.148 1 92.12 127 GLY B CA 1
ATOM 2055 C C . GLY B 1 127 ? 11.742 -9.453 -10.578 1 92.12 127 GLY B C 1
ATOM 2056 O O . GLY B 1 127 ? 11.203 -8.875 -11.516 1 92.12 127 GLY B O 1
ATOM 2057 N N . GLU B 1 128 ? 12.594 -10.375 -10.727 1 92.12 128 GLU B N 1
ATOM 2058 C CA . GLU B 1 128 ? 12.75 -11.164 -11.953 1 92.12 128 GLU B CA 1
ATOM 2059 C C . GLU B 1 128 ? 12.094 -12.531 -11.812 1 92.12 128 GLU B C 1
ATOM 2061 O O . GLU B 1 128 ? 12.555 -13.367 -11.031 1 92.12 128 GLU B O 1
ATOM 2066 N N . PHE B 1 129 ? 11.078 -12.75 -12.641 1 91.5 129 PHE B N 1
ATOM 2067 C CA . PHE B 1 129 ? 10.227 -13.914 -12.414 1 91.5 129 PHE B CA 1
ATOM 2068 C C . PHE B 1 129 ? 10.641 -15.07 -13.312 1 91.5 129 PHE B C 1
ATOM 2070 O O . PHE B 1 129 ? 10.922 -14.875 -14.492 1 91.5 129 PHE B O 1
ATOM 2077 N N . TYR B 1 130 ? 10.664 -16.219 -12.711 1 89.25 130 TYR B N 1
ATOM 2078 C CA . TYR B 1 130 ? 10.906 -17.453 -13.43 1 89.25 130 TYR B CA 1
ATOM 2079 C C . TYR B 1 130 ? 9.812 -18.484 -13.141 1 89.25 130 TYR B C 1
ATOM 2081 O O . TYR B 1 130 ? 9.469 -18.719 -11.984 1 89.25 130 TYR B O 1
ATOM 2089 N N . LEU B 1 131 ? 9.312 -19.031 -14.219 1 88.44 131 LEU B N 1
ATOM 2090 C CA . LEU B 1 131 ? 8.242 -20.016 -14.078 1 88.44 131 LEU B CA 1
ATOM 2091 C C . LEU B 1 131 ? 8.805 -21.359 -13.625 1 88.44 131 LEU B C 1
ATOM 2093 O O . LEU B 1 131 ? 9.828 -21.828 -14.148 1 88.44 131 LEU B O 1
ATOM 2097 N N . ALA B 1 132 ? 8.125 -21.906 -12.555 1 88 132 ALA B N 1
ATOM 2098 C CA . ALA B 1 132 ? 8.484 -23.234 -12.078 1 88 132 ALA B CA 1
ATOM 2099 C C . ALA B 1 132 ? 7.25 -24.125 -11.945 1 88 132 ALA B C 1
ATOM 2101 O O . ALA B 1 132 ? 6.152 -23.625 -11.656 1 88 132 ALA B O 1
ATOM 2102 N N . ASP B 1 133 ? 7.422 -25.344 -12.156 1 85.81 133 ASP B N 1
ATOM 2103 C CA . ASP B 1 133 ? 6.324 -26.297 -11.977 1 85.81 133 ASP B CA 1
ATOM 2104 C C . ASP B 1 133 ? 5.973 -26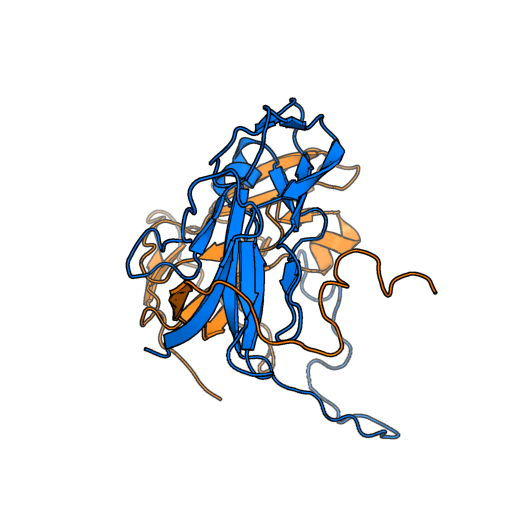.453 -10.5 1 85.81 133 ASP B C 1
ATOM 2106 O O . ASP B 1 133 ? 4.801 -26.609 -10.148 1 85.81 133 ASP B O 1
ATOM 2110 N N . GLN B 1 134 ? 7.043 -26.5 -9.695 1 85.69 134 GLN B N 1
ATOM 2111 C CA . GLN B 1 134 ? 6.871 -26.641 -8.258 1 85.69 134 GLN B CA 1
ATOM 2112 C C . GLN B 1 134 ? 7.844 -25.75 -7.492 1 85.69 134 GLN B C 1
ATOM 2114 O O . GLN B 1 134 ? 8.938 -25.453 -7.977 1 85.69 134 GLN B O 1
ATOM 2119 N N . LEU B 1 135 ? 7.352 -25.359 -6.344 1 89.56 135 LEU B N 1
ATOM 2120 C CA . LEU B 1 135 ? 8.219 -24.578 -5.461 1 89.56 135 LEU B CA 1
ATOM 2121 C C . LEU B 1 135 ? 8.906 -25.484 -4.441 1 89.56 135 LEU B C 1
ATOM 2123 O O . LEU B 1 135 ? 8.453 -26.609 -4.195 1 89.56 135 LEU B O 1
ATOM 2127 N N . ASP B 1 136 ? 9.984 -24.953 -3.945 1 88.94 136 ASP B N 1
ATOM 2128 C CA . ASP B 1 136 ? 10.695 -25.734 -2.938 1 88.94 136 ASP B CA 1
ATOM 2129 C C . ASP B 1 136 ? 9.859 -25.891 -1.67 1 88.94 136 ASP B C 1
ATOM 2131 O O . ASP B 1 136 ? 9.094 -24.984 -1.311 1 88.94 136 ASP B O 1
ATOM 2135 N N . GLU B 1 137 ? 9.992 -27.016 -1.023 1 87.06 137 GLU B N 1
ATOM 2136 C CA . GLU B 1 137 ? 9.258 -27.266 0.208 1 87.06 137 GLU B CA 1
ATOM 2137 C C . GLU B 1 137 ? 9.836 -26.469 1.376 1 87.06 137 GLU B C 1
ATOM 2139 O O . GLU B 1 137 ? 11.047 -26.25 1.441 1 87.06 137 GLU B O 1
ATOM 2144 N N . THR B 1 138 ? 9 -25.984 2.174 1 86.81 138 THR B N 1
ATOM 2145 C CA . THR B 1 138 ? 9.383 -25.344 3.426 1 86.81 138 THR B CA 1
ATOM 2146 C C . THR B 1 138 ? 8.531 -25.859 4.582 1 86.81 138 THR B C 1
ATOM 2148 O O . THR B 1 138 ? 7.551 -26.578 4.367 1 86.81 138 THR B O 1
ATOM 2151 N N . GLY B 1 139 ? 8.922 -25.641 5.809 1 79.25 139 GLY B N 1
ATOM 2152 C CA . GLY B 1 139 ? 8.125 -26 6.973 1 79.25 139 GLY B CA 1
ATOM 2153 C C . GLY B 1 139 ? 6.758 -25.344 6.988 1 79.25 139 GLY B C 1
ATOM 2154 O O . GLY B 1 139 ? 5.758 -25.969 7.336 1 79.25 139 GLY B O 1
ATOM 2155 N N . ARG B 1 140 ? 6.625 -24.141 6.621 1 80.12 140 ARG B N 1
ATOM 2156 C CA . ARG B 1 140 ? 5.383 -23.375 6.586 1 80.12 140 ARG B CA 1
ATOM 2157 C C . ARG B 1 140 ? 4.48 -23.844 5.449 1 80.12 140 ARG B C 1
ATOM 2159 O O . ARG B 1 140 ? 3.26 -23.906 5.602 1 80.12 140 ARG B O 1
ATOM 2166 N N . GLY B 1 141 ? 5.004 -24.156 4.359 1 81.88 141 GLY B N 1
ATOM 2167 C CA . GLY B 1 141 ? 4.281 -24.641 3.193 1 81.88 141 GLY B CA 1
ATOM 2168 C C . GLY B 1 141 ? 3.15 -23.719 2.77 1 81.88 141 GLY B C 1
ATOM 2169 O O . GLY B 1 141 ? 3.352 -22.516 2.59 1 81.88 141 GLY B O 1
ATOM 2170 N N . CYS B 1 142 ? 1.936 -24.234 2.736 1 79.62 142 CYS B N 1
ATOM 2171 C CA . CYS B 1 142 ? 0.779 -23.516 2.213 1 79.62 142 CYS B CA 1
ATOM 2172 C C . CYS B 1 142 ? -0.05 -22.906 3.344 1 79.62 142 CYS B C 1
ATOM 2174 O O . CYS B 1 142 ? -1.146 -22.406 3.111 1 79.62 142 CYS B O 1
ATOM 2176 N N . GLY B 1 143 ? 0.501 -22.984 4.621 1 70.69 143 GLY B N 1
ATOM 2177 C CA . GLY B 1 143 ? -0.246 -22.484 5.766 1 70.69 143 GLY B CA 1
ATOM 2178 C C . GLY B 1 143 ? -0.299 -20.969 5.836 1 70.69 143 GLY B C 1
ATOM 2179 O O . GLY B 1 143 ? 0.642 -20.344 6.312 1 70.69 143 GLY B O 1
ATOM 2180 N N . GLY B 1 144 ? -1.065 -20.344 5.18 1 60.25 144 GLY B N 1
ATOM 2181 C CA . GLY B 1 144 ? -1.126 -18.891 5.121 1 60.25 144 GLY B CA 1
ATOM 2182 C C . GLY B 1 144 ? -2.262 -18.297 5.941 1 60.25 144 GLY B C 1
ATOM 2183 O O . GLY B 1 144 ? -2.494 -18.719 7.078 1 60.25 144 GLY B O 1
ATOM 2184 N N . PHE B 1 145 ? -3.326 -17.75 5.379 1 55.69 145 PHE B N 1
ATOM 2185 C CA . PHE B 1 145 ? -4.457 -17.047 5.965 1 55.69 145 PHE B CA 1
ATOM 2186 C C . PHE B 1 145 ? -5.078 -17.859 7.094 1 55.69 145 PHE B C 1
ATOM 2188 O O . PHE B 1 145 ? -5.574 -18.969 6.867 1 55.69 145 PHE B O 1
ATOM 2195 N N . GLY B 1 146 ? -5.047 -17.391 8.414 1 48.38 146 GLY B N 1
ATOM 2196 C CA . GLY B 1 146 ? -5.793 -17.938 9.539 1 48.38 146 GLY B CA 1
ATOM 2197 C C . GLY B 1 146 ? -5.039 -19.016 10.289 1 48.38 146 GLY B C 1
ATOM 2198 O O . GLY B 1 146 ? -5.598 -19.672 11.172 1 48.38 146 GLY B O 1
ATOM 2199 N N . SER B 1 147 ? -3.887 -19.484 9.68 1 50.28 147 SER B N 1
ATOM 2200 C CA . SER B 1 147 ? -3.369 -20.641 10.391 1 50.28 147 SER B CA 1
ATOM 2201 C C . SER B 1 147 ? -2.975 -20.281 11.82 1 50.28 147 SER B C 1
ATOM 2203 O O . SER B 1 147 ? -2.975 -21.141 12.703 1 50.28 147 SER B O 1
ATOM 2205 N N . THR B 1 148 ? -2.232 -19.172 12.062 1 50.59 148 THR B N 1
ATOM 2206 C CA . THR B 1 148 ? -1.726 -19.047 13.422 1 50.59 148 THR B CA 1
ATOM 2207 C C . THR B 1 148 ? -2.639 -18.141 14.25 1 50.59 148 THR B C 1
ATOM 2209 O O . THR B 1 148 ? -2.268 -17.719 15.344 1 50.59 148 THR B O 1
ATOM 2212 N N . GLY B 1 149 ? -3.66 -17.672 13.852 1 43.09 149 GLY B N 1
ATOM 2213 C CA . GLY B 1 149 ? -4.414 -16.703 14.641 1 43.09 149 GLY B CA 1
ATOM 2214 C C . GLY B 1 149 ? -4.672 -17.156 16.062 1 43.09 149 GLY B C 1
ATOM 2215 O O . GLY B 1 149 ? -3.777 -17.703 16.719 1 43.09 149 GLY B O 1
ATOM 2216 N N . VAL B 1 150 ? -5.945 -16.922 16.562 1 45.84 150 VAL B N 1
ATOM 2217 C CA . VAL B 1 150 ? -6.441 -17 17.922 1 45.84 150 VAL B CA 1
ATOM 2218 C C . VAL B 1 150 ? -6.18 -18.391 18.5 1 45.84 150 VAL B C 1
ATOM 2220 O O . VAL B 1 150 ? -6.609 -19.391 17.922 1 45.84 150 VAL B O 1
ATOM 2223 N N . SER B 1 151 ? -4.973 -18.797 18.516 1 36.22 151 SER B N 1
ATOM 2224 C CA . SER B 1 151 ? -4.879 -19.922 19.438 1 36.22 151 SER B CA 1
ATOM 2225 C C . SER B 1 151 ? -5.156 -19.5 20.875 1 36.22 151 SER B C 1
ATOM 2227 O O . SER B 1 151 ? -4.801 -18.391 21.266 1 36.22 151 SER B O 1
#

Foldseek 3Di:
DDDFDKDKDFQDPVDDDDDWDDPDPPGQWTFQFFADPDKDKAAAFRKDKTFRRMWMAGPDQQKKKKKFFDPCCCVPFVKGFPVHMDIDGNPDGDTDITIIHGNHHGMDMGDGGDRGIIMGMDGDDDDDDDDDPDDDDDPCRPVDPPDPPDD/DDDFDKAKDFQDPPDDDDDWDAPDPPGQWTFAFFADPDKDKAAAFRKDKTFRRMWMAGPDQQKKKKKFFDPCCCVPFNKGFPVHMDIDGNPDGDTDITIIHGNHHGMDMGDGGDRGIIMGMDGDDDDDDDDDPDDDDDPCRPVDPPNPPDD

Organism: Desulfitobacterium hafniense (strain DSM 10664 / DCB-2) (NCBI:txid272564)

InterPro domains:
  IPR008181 Deoxyuridine triphosphate nucleotidohydrolase [MF_00116] (4-150)
  IPR008181 Deoxyuridine triphosphate nucleotidohydrolase [PTHR11241] (6-150)
  IPR008181 Deoxyuridine triphosphate nucleotidohydrolase [TIGR00576] (9-149)
  IPR029054 dUTPase-like [PF00692] (18-149)
  IPR033704 dUTPase, trimeric [cd07557] (28-121)
  IPR036157 dUTPase-like superfamily [G3DSA:2.70.40.10] (1-150)
  IPR036157 dUTPase-like superfamily [SSF51283] (3-150)

Solvent-accessible surface area (backbone atoms only — not comparable to full-atom values): 16807 Å² total; per-residue (Å²): 121,56,63,42,61,29,41,34,24,64,70,47,82,90,50,83,82,77,78,69,47,62,87,47,90,24,43,43,39,27,46,39,34,33,49,51,95,57,74,42,76,40,43,54,72,35,74,47,76,44,40,39,39,36,20,45,38,50,81,43,80,53,38,34,40,34,37,30,26,38,59,69,47,8,60,74,49,22,37,17,34,67,68,31,56,45,79,42,55,36,52,41,50,31,67,48,63,46,46,34,23,22,61,29,91,53,70,42,77,47,45,60,61,39,74,69,29,27,40,30,34,30,75,47,82,84,87,81,89,79,92,70,98,68,77,86,86,55,93,65,62,88,65,53,85,55,66,78,50,89,121,131,96,78,80,70,69,51,74,43,65,69,46,81,91,51,82,82,79,77,68,49,61,88,47,94,83,49,79,39,27,44,38,36,33,49,51,97,58,73,44,76,38,44,51,64,34,66,47,75,43,41,40,40,36,21,46,38,48,80,44,51,36,36,28,40,35,38,34,52,38,61,30,44,29,74,76,49,24,37,36,37,38,18,39,38,46,77,42,35,21,68,48,70,57,67,48,62,48,39,33,24,24,70,26,90,54,70,43,77,46,45,59,61,39,74,69,28,28,38,33,79,42,64,28,34,44,78,42,79,40,87,36,91,68,74,81,87,46,93,56,26,60,66,54,92,78,64,77,57,94,117

Secondary structure (DSSP, 8-state):
--EEEEEEEES-TTS-------SSTT-SSEEEE---SS-EEE-TT-EEEEE-SEEEE-SSTTEEEEEE--HHHHHHH-EEETTSSEEE-TTB-S--EEEEEE-SSS-EEE-TT-EEEEEEEEE-PPP-----SSPPP-SSTT--TTSSS--/------EEEES-TTS-------SSTT-SSEEEE---SS-EEE-TT-EEEEE-SEEEE-SSTTEEEEEE--HHHHHHH-EEETTSSEEE-TT--S--EEEEEE-SSS-EEE-TT-EEEEEEEEE-BEEEEEE-SSPPP-SSBT--TTSSS--

pLDDT: mean 89.08, std 11.75, range [36.22, 98.44]

Sequence (302 aa):
MNSIKVKIAYVRKDKAPKLPQYATPGAAGVDLQASLDQELTIEPGQIVKIPTGLAIELPHAGVGAFVFARSGLASKYGLALANGVGVIDSDYRGEILVAVINQGSEPFVVKDGDRIAQMVFLPVFIGEFYLADQLDETGRGCGGFGSTGVSMNSIKVKIAYVRKDKAPKLPQYATPGAAGVDLQASLDQELTIEPGQIVKIPTGLAIELPHAGVGAFVFARSGLASKYGLALANGVGVIDSDYRGEILVAVINQGSEPFVVKDGDRIAQMVFLPVFIGEFYLADQLDETGRGCGGFGSTGVS

Radius of gyration: 20.16 Å; Cα contacts (8 Å, |Δi|>4): 726; chains: 2; bounding box: 44×57×51 Å